Protein AF-0000000087425316 (afdb_homodimer)

InterPro domains:
  IPR000835 MarR-type HTH domain [PF12802] (62-104)
  IPR000835 MarR-type HTH domain [PR00598] (64-80)
  IPR000835 MarR-type HTH domain [PR00598] (81-96)
  IPR000835 MarR-type HTH domain [PR00598] (100-116)
  IPR000835 MarR-type HTH domain [PR00598] (130-150)
  IPR000835 MarR-type HTH domain [PS50995] (17-152)
  IPR000835 MarR-type HTH domain [SM00347] (41-140)
  IPR036388 Winged helix-like DNA-binding domain superfamily [G3DSA:1.10.10.10] (4-155)
  IPR036390 Winged helix DNA-binding domain superfamily [SSF46785] (19-154)
  IPR039422 Transcription regulators MarR/SlyA-like [PTHR33164] (23-150)

Foldseek 3Di:
DPPDCPPVNVVVVVVLVVDPVSVVVVVVVVVVVVLLVVLCVVPVDNLDDPVLVLQVVVADALFDFLVVSCVVVVHDSVVSVVSLVSCVVVQQWDWDADPVDRVTIGIHGGPVNVVSVVVSVVVVVVVVVVVCVVPNVVVVVVVVVVVVVVVCVVVVD/DPPDPVVVVVVVVVVLVVDPVSVVVVVVVVLVVVLLVVLCVVPVDNLDDPVLVLQVVVADALFDFLVSSCVVVVHDSVVSVVSLVSCVVVQQWDWDADPVDRVTIGIHGGPVNVVSVVVSVVVVVVVVVVVCVVPNVVVVVVVVVVVVVVVCVVVVD

Solvent-accessible surface area (backbone atoms only — not comparable to full-atom values): 16991 Å² total; per-residue (Å²): 130,83,78,58,83,48,74,61,54,55,51,50,52,53,53,39,68,70,28,58,67,52,36,42,45,50,30,36,51,53,49,50,56,51,48,53,51,49,49,22,69,73,69,69,52,74,80,77,39,61,49,50,58,70,48,52,86,67,50,43,94,86,32,34,38,64,62,57,53,10,60,71,46,46,50,52,56,66,59,42,46,52,48,48,51,52,35,36,75,73,41,32,32,42,79,39,75,26,89,90,38,82,89,41,51,21,37,24,68,24,75,61,20,47,51,47,52,52,52,50,50,53,53,50,52,55,51,47,51,56,48,26,71,71,70,32,59,67,54,48,50,52,27,39,53,48,38,49,49,51,41,32,53,74,72,69,97,130,82,85,56,74,61,60,60,49,50,53,49,51,53,52,40,68,72,28,59,67,51,36,42,46,51,30,36,51,53,49,52,55,50,48,53,51,51,49,22,67,74,69,70,53,74,79,76,38,60,50,50,57,71,48,52,85,68,50,43,94,87,32,32,36,63,64,56,53,10,60,72,45,46,51,52,56,65,59,43,45,52,48,49,51,52,36,36,74,72,41,32,32,41,79,39,75,26,88,91,38,82,86,41,52,21,38,25,67,26,75,60,19,48,51,49,51,52,52,48,49,52,52,50,52,56,51,48,52,55,48,26,71,72,70,33,60,67,54,50,50,51,27,39,52,47,37,52,49,50,40,30,54,74,73,69,96

Sequence (314 aa):
MSEQPRDSDKAFEERKRRSFFQVLFKAARLINEMALERVREATGDERIRPAHTSLFPHIDAEGKRLTQLADKLGVTKQAVQQLVDDLEQMGFVERVPDPSDGRAKLIRWSSSGRAGLDAGLGLLMEFERELAEEIGEGELRTAHEVLLRVVDWVEGEMSEQPRDSDKAFEERKRRSFFQVLFKAARLINEMALERVREATGDERIRPAHTSLFPHIDAEGKRLTQLADKLGVTKQAVQQLVDDLEQMGFVERVPDPSDGRAKLIRWSSSGRAGLDAGLGLLMEFERELAEEIGEGELRTAHEVLLRVVDWVEGE

pLDDT: mean 91.32, std 10.27, range [29.5, 98.31]

Secondary structure (DSSP, 8-state):
----S-HHHHHHHHHHHH-HHHHHHHHHHHHHHHHHHHHHHHH------HHHHTTGGG--TT-EEHHHHHHHHT--HHHHHHHHHHHHHTTSEEEEEETTEEEEEEEEE-HHHHHHHHHHHHHHHHHHHHHHHHH-HHHHHHHHHHHHHHHHHHHT-/----HHHHHHHHHHHHHH-HHHHHHHHHHHHHHHHHHHHHHHH------HHHHTTGGG--TT-EEHHHHHHHHT--HHHHHHHHHHHHHTTSEEEEEETTEEEEEEEEE-HHHHHHHHHHHHHHHHHHHHHHHHH-HHHHHHHHHHHHHHHHHHHT-

Structure (mmCIF, N/CA/C/O backbone):
data_AF-0000000087425316-model_v1
#
loop_
_entity.id
_entity.type
_entity.pdbx_description
1 polymer 'MarR family transcriptional regulator'
#
loop_
_atom_site.group_PDB
_atom_site.id
_atom_site.type_symbol
_atom_site.label_atom_id
_atom_site.label_alt_id
_atom_site.label_comp_id
_atom_site.label_asym_id
_atom_site.label_entity_id
_atom_site.label_seq_id
_atom_site.pdbx_PDB_ins_code
_atom_site.Cartn_x
_atom_site.Cartn_y
_atom_site.Cartn_z
_atom_site.occupancy
_atom_site.B_iso_or_equiv
_atom_site.auth_seq_id
_atom_site.auth_comp_id
_atom_site.auth_asym_id
_atom_site.auth_atom_id
_atom_site.pdbx_PDB_model_num
ATOM 1 N N . MET A 1 1 ? 30.297 10.156 -16.438 1 31.28 1 MET A N 1
ATOM 2 C CA . MET A 1 1 ? 29.953 8.875 -17.062 1 31.28 1 MET A CA 1
ATOM 3 C C . MET A 1 1 ? 28.625 8.352 -16.516 1 31.28 1 MET A C 1
ATOM 5 O O . MET A 1 1 ? 28.453 8.211 -15.312 1 31.28 1 MET A O 1
ATOM 9 N N . SER A 1 2 ? 27.438 8.555 -17 1 38.09 2 SER A N 1
ATOM 10 C CA . SER A 1 2 ? 26.047 8.211 -16.734 1 38.09 2 SER A CA 1
ATOM 11 C C . SER A 1 2 ? 25.906 6.762 -16.266 1 38.09 2 SER A C 1
ATOM 13 O O . SER A 1 2 ? 26.203 5.836 -17.031 1 38.09 2 SER A O 1
ATOM 15 N N . GLU A 1 3 ? 26.266 6.348 -15.109 1 42.12 3 GLU A N 1
ATOM 16 C CA . GLU A 1 3 ? 26.516 4.961 -14.719 1 42.12 3 GLU A CA 1
ATOM 17 C C . GLU A 1 3 ? 25.375 4.051 -15.164 1 42.12 3 GLU A C 1
ATOM 19 O O . GLU A 1 3 ? 24.203 4.332 -14.898 1 42.12 3 GLU A O 1
ATOM 24 N N . GLN A 1 4 ? 25.391 3.363 -16.297 1 47.34 4 GLN 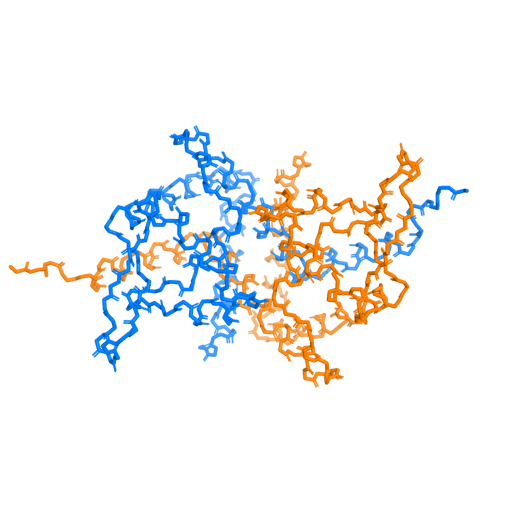A N 1
ATOM 25 C CA . GLN A 1 4 ? 24.656 2.244 -16.875 1 47.34 4 GLN A CA 1
ATOM 26 C C . GLN A 1 4 ? 23.938 1.436 -15.812 1 47.34 4 GLN A C 1
ATOM 28 O O . GLN A 1 4 ? 24.469 1.224 -14.719 1 47.34 4 GLN A O 1
ATOM 33 N N . PRO A 1 5 ? 22.578 1.502 -15.773 1 54.62 5 PRO A N 1
ATOM 34 C CA . PRO A 1 5 ? 22 0.616 -14.766 1 54.62 5 PRO A CA 1
ATOM 35 C C . PRO A 1 5 ? 22.922 -0.542 -14.391 1 54.62 5 PRO A C 1
ATOM 37 O O . PRO A 1 5 ? 23.328 -1.312 -15.266 1 54.62 5 PRO A O 1
ATOM 40 N N . ARG A 1 6 ? 23.875 -0.301 -13.359 1 60.25 6 ARG A N 1
ATOM 41 C CA . ARG A 1 6 ? 24.938 -1.237 -13.016 1 60.25 6 ARG A CA 1
ATOM 42 C C . ARG A 1 6 ? 24.406 -2.658 -12.891 1 60.25 6 ARG A C 1
ATOM 44 O O . ARG A 1 6 ? 23.219 -2.859 -12.609 1 60.25 6 ARG A O 1
ATOM 51 N N . ASP A 1 7 ? 24.891 -3.641 -13.711 1 74.69 7 ASP A N 1
ATOM 52 C CA . ASP A 1 7 ? 24.688 -5.082 -13.594 1 74.69 7 ASP A CA 1
ATOM 53 C C . ASP A 1 7 ? 24.094 -5.438 -12.227 1 74.69 7 ASP A C 1
ATOM 55 O O . ASP A 1 7 ? 23.25 -6.324 -12.125 1 74.69 7 ASP A O 1
ATOM 59 N N . SER A 1 8 ? 24.312 -4.582 -11.32 1 79.06 8 SER A N 1
ATOM 60 C CA . SER A 1 8 ? 23.844 -4.832 -9.961 1 79.06 8 SER A CA 1
ATOM 61 C C . SER A 1 8 ? 22.375 -4.484 -9.805 1 79.06 8 SER A C 1
ATOM 63 O O . SER A 1 8 ? 21.625 -5.195 -9.117 1 79.06 8 SER A O 1
ATOM 65 N N . ASP A 1 9 ? 21.938 -3.42 -10.57 1 81.62 9 ASP A N 1
ATOM 66 C CA . ASP A 1 9 ? 20.531 -3.031 -10.508 1 81.62 9 ASP A CA 1
ATOM 67 C C . ASP A 1 9 ? 19.656 -4.059 -11.211 1 81.62 9 ASP A C 1
ATOM 69 O O . ASP A 1 9 ? 18.562 -4.383 -10.727 1 81.62 9 ASP A O 1
ATOM 73 N N . LYS A 1 10 ? 20.234 -4.551 -12.297 1 86.56 10 LYS A N 1
ATOM 74 C CA . LYS A 1 10 ? 19.484 -5.57 -13.031 1 86.56 10 LYS A CA 1
ATOM 75 C C . LYS A 1 10 ? 19.359 -6.855 -12.219 1 86.56 10 LYS A C 1
ATOM 77 O O . LYS A 1 10 ? 18.312 -7.5 -12.227 1 86.56 10 LYS A O 1
ATOM 82 N N . ALA A 1 11 ? 20.406 -7.27 -11.578 1 90.38 11 ALA A N 1
ATOM 83 C CA . ALA A 1 11 ? 20.391 -8.469 -10.742 1 90.38 11 ALA A CA 1
ATOM 84 C C . ALA A 1 11 ? 19.406 -8.32 -9.594 1 90.38 11 ALA A C 1
ATOM 86 O O . ALA A 1 11 ? 18.703 -9.273 -9.234 1 90.38 11 ALA A O 1
ATOM 87 N N . PHE A 1 12 ? 19.391 -7.16 -9.062 1 90.62 12 PHE A N 1
ATOM 88 C CA . PHE A 1 12 ? 18.469 -6.895 -7.965 1 90.62 12 PHE A CA 1
ATOM 89 C C . PHE A 1 12 ? 17.016 -6.98 -8.438 1 90.62 12 PHE A C 1
ATOM 91 O O . PHE A 1 12 ? 16.188 -7.594 -7.773 1 90.62 12 PHE A O 1
ATOM 98 N N . GLU A 1 13 ? 16.75 -6.422 -9.57 1 91.44 13 GLU A N 1
ATOM 99 C CA . GLU A 1 13 ? 15.398 -6.457 -10.133 1 91.44 13 GLU A CA 1
ATOM 100 C C . GLU A 1 13 ? 14.969 -7.887 -10.461 1 91.44 13 GLU A C 1
ATOM 102 O O . GLU A 1 13 ? 13.805 -8.25 -10.281 1 91.44 13 GLU A O 1
ATOM 107 N N . GLU A 1 14 ? 15.875 -8.625 -10.938 1 93.69 14 GLU A N 1
ATOM 108 C CA . GLU A 1 14 ? 15.586 -10.031 -11.234 1 93.69 14 GLU A CA 1
ATOM 109 C C . GLU A 1 14 ? 15.266 -10.805 -9.953 1 93.69 14 GLU A C 1
ATOM 111 O O . GLU A 1 14 ? 14.367 -11.648 -9.945 1 93.69 14 GLU A O 1
ATOM 116 N N . ARG A 1 15 ? 16 -10.562 -8.898 1 93.69 15 ARG A N 1
ATOM 117 C CA . ARG A 1 15 ? 15.711 -11.195 -7.617 1 93.69 15 ARG A CA 1
ATOM 118 C C . ARG A 1 15 ? 14.328 -10.797 -7.117 1 93.69 15 ARG A C 1
ATOM 120 O O . ARG A 1 15 ? 13.594 -11.625 -6.574 1 93.69 15 ARG A O 1
ATOM 127 N N . LYS A 1 16 ? 14 -9.523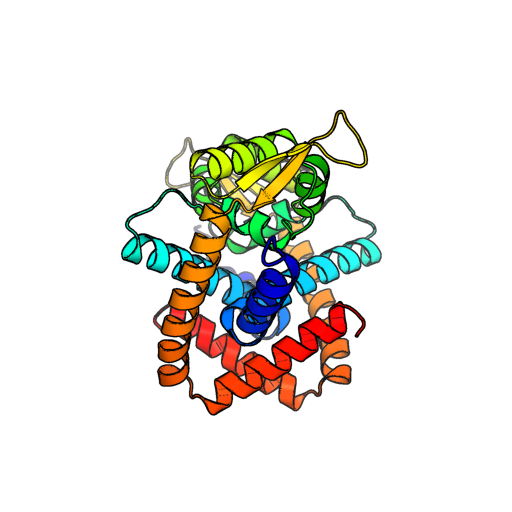 -7.32 1 94.5 16 LYS A N 1
ATOM 128 C CA . LYS A 1 16 ? 12.68 -9.039 -6.922 1 94.5 16 LYS A CA 1
ATOM 129 C C . LYS A 1 16 ? 11.57 -9.789 -7.668 1 94.5 16 LYS A C 1
ATOM 131 O O . LYS A 1 16 ? 10.539 -10.117 -7.086 1 94.5 16 LYS A O 1
ATOM 136 N N . ARG A 1 17 ? 11.812 -10.086 -8.938 1 95.25 17 ARG A N 1
ATOM 137 C CA . ARG A 1 17 ? 10.812 -10.758 -9.766 1 95.25 17 ARG A CA 1
ATOM 138 C C . ARG A 1 17 ? 10.617 -12.203 -9.312 1 95.25 17 ARG A C 1
ATOM 140 O O . ARG A 1 17 ? 9.57 -12.805 -9.562 1 95.25 17 ARG A O 1
ATOM 147 N N . ARG A 1 18 ? 11.617 -12.742 -8.656 1 95.44 18 ARG A N 1
ATOM 148 C CA . ARG A 1 18 ? 11.555 -14.125 -8.203 1 95.44 18 ARG A CA 1
ATOM 149 C C . ARG A 1 18 ? 10.875 -14.227 -6.84 1 95.44 18 ARG A C 1
ATOM 151 O O . ARG A 1 18 ? 10.531 -15.32 -6.391 1 95.44 18 ARG A O 1
ATOM 158 N N . SER A 1 19 ? 10.742 -13.086 -6.172 1 97.12 19 SER A N 1
ATOM 159 C CA . SER A 1 19 ? 10.133 -13.055 -4.844 1 97.12 19 SER A CA 1
ATOM 160 C C . SER A 1 19 ? 8.617 -12.906 -4.938 1 97.12 19 SER A C 1
ATOM 162 O O . SER A 1 19 ? 8.117 -11.906 -5.469 1 97.12 19 SER A O 1
ATOM 164 N N . PHE A 1 20 ? 7.855 -13.898 -4.375 1 97.56 20 PHE A N 1
ATOM 165 C CA . PHE A 1 20 ? 6.398 -13.82 -4.332 1 97.56 20 PHE A CA 1
ATOM 166 C C . PHE A 1 20 ? 5.945 -12.539 -3.652 1 97.56 20 PHE A C 1
ATOM 168 O O . PHE A 1 20 ? 5.043 -11.852 -4.145 1 97.56 20 PHE A O 1
ATOM 175 N N . PHE A 1 21 ? 6.582 -12.133 -2.555 1 97.44 21 PHE A N 1
ATOM 176 C CA . PHE A 1 21 ? 6.18 -10.961 -1.79 1 97.44 21 PHE A CA 1
ATOM 177 C C . PHE A 1 21 ? 6.453 -9.688 -2.574 1 97.44 21 PHE A C 1
ATOM 179 O O . PHE A 1 21 ? 5.637 -8.758 -2.568 1 97.44 21 PHE A O 1
ATOM 186 N N . GLN A 1 22 ? 7.617 -9.617 -3.242 1 96.94 22 GLN A N 1
ATOM 187 C CA . GLN A 1 22 ? 7.93 -8.422 -4.02 1 96.94 22 GLN A CA 1
ATOM 188 C C . GLN A 1 22 ? 6.953 -8.25 -5.176 1 96.94 22 GLN A C 1
ATOM 190 O O . GLN A 1 22 ? 6.523 -7.129 -5.473 1 96.94 22 GLN A O 1
ATOM 195 N N . VAL A 1 23 ? 6.586 -9.344 -5.848 1 97.88 23 VAL A N 1
ATOM 196 C CA . VAL A 1 23 ? 5.637 -9.273 -6.953 1 97.88 23 VAL A CA 1
ATOM 197 C C . VAL A 1 23 ? 4.25 -8.922 -6.418 1 97.88 23 VAL A C 1
ATOM 199 O O . VAL A 1 23 ? 3.51 -8.164 -7.051 1 97.88 23 VAL A O 1
ATOM 202 N N . LEU A 1 24 ? 3.895 -9.461 -5.27 1 98.25 24 LEU A N 1
ATOM 203 C CA . LEU A 1 24 ? 2.648 -9.125 -4.594 1 98.25 24 LEU A CA 1
ATOM 204 C C . LEU A 1 24 ? 2.562 -7.621 -4.332 1 98.25 24 LEU A C 1
ATOM 206 O O . LEU A 1 24 ? 1.555 -6.988 -4.656 1 98.25 24 LEU A O 1
ATOM 210 N N . PHE A 1 25 ? 3.625 -7.012 -3.787 1 97.62 25 PHE A N 1
ATOM 211 C CA . PHE A 1 25 ? 3.666 -5.582 -3.496 1 97.62 25 PHE A CA 1
ATOM 212 C C . PHE A 1 25 ? 3.523 -4.766 -4.773 1 97.62 25 PHE A C 1
ATOM 214 O O . PHE A 1 25 ? 2.764 -3.795 -4.816 1 97.62 25 PHE A O 1
ATOM 221 N N . LYS A 1 26 ? 4.258 -5.176 -5.75 1 97.38 26 LYS 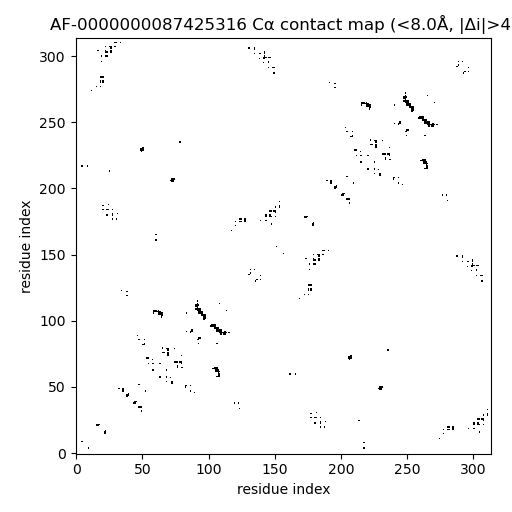A N 1
ATOM 222 C CA . LYS A 1 26 ? 4.227 -4.453 -7.02 1 97.38 26 LYS A CA 1
ATOM 223 C C . LYS A 1 26 ? 2.848 -4.543 -7.668 1 97.38 26 LYS A C 1
ATOM 225 O O . LYS A 1 26 ? 2.314 -3.537 -8.148 1 97.38 26 LYS A O 1
ATOM 230 N N . ALA A 1 27 ? 2.256 -5.727 -7.707 1 98 27 ALA A N 1
ATOM 231 C CA . ALA A 1 27 ? 0.926 -5.91 -8.281 1 98 27 ALA A CA 1
ATOM 232 C C . ALA A 1 27 ? -0.109 -5.059 -7.559 1 98 27 ALA A C 1
ATOM 234 O O . ALA A 1 27 ? -0.908 -4.367 -8.195 1 98 27 ALA A O 1
ATOM 235 N N . ALA A 1 28 ? -0.083 -5.109 -6.238 1 97.44 28 ALA A N 1
ATOM 236 C CA . ALA A 1 28 ? -1.04 -4.344 -5.441 1 97.44 28 ALA A CA 1
ATOM 237 C C . ALA A 1 28 ? -0.908 -2.848 -5.711 1 97.44 28 ALA A C 1
ATOM 239 O O . ALA A 1 28 ? -1.912 -2.145 -5.844 1 97.44 28 ALA A O 1
ATOM 240 N N . ARG A 1 29 ? 0.32 -2.346 -5.781 1 95.81 29 ARG A N 1
ATOM 241 C CA . ARG A 1 29 ? 0.56 -0.933 -6.055 1 95.81 29 ARG A CA 1
ATOM 242 C C . ARG A 1 29 ? 0.027 -0.543 -7.426 1 95.81 29 ARG A C 1
ATOM 244 O O . ARG A 1 29 ? -0.68 0.457 -7.562 1 95.81 29 ARG A O 1
ATOM 251 N N . LEU A 1 30 ? 0.411 -1.316 -8.414 1 95.75 30 LEU A N 1
ATOM 252 C CA . LEU A 1 30 ? 0.029 -1 -9.789 1 95.75 30 LEU A CA 1
ATOM 253 C C . LEU A 1 30 ? -1.484 -1.067 -9.961 1 95.75 30 LEU A C 1
ATOM 255 O O . LEU A 1 30 ? -2.078 -0.212 -10.625 1 95.75 30 LEU A O 1
ATOM 259 N N . ILE A 1 31 ? -2.092 -2.086 -9.391 1 95.94 31 ILE A N 1
ATOM 260 C CA . ILE A 1 31 ? -3.541 -2.223 -9.492 1 95.94 31 ILE A CA 1
ATOM 261 C C . ILE A 1 31 ? -4.219 -1.061 -8.766 1 95.94 31 ILE A C 1
ATOM 263 O O . ILE A 1 31 ? -5.215 -0.518 -9.25 1 95.94 31 ILE A O 1
ATOM 267 N N . ASN A 1 32 ? -3.719 -0.699 -7.57 1 94.75 32 ASN A N 1
ATOM 268 C CA . ASN A 1 32 ? -4.289 0.44 -6.855 1 94.75 32 ASN A CA 1
ATOM 269 C C . ASN A 1 32 ? -4.195 1.72 -7.684 1 94.75 32 ASN A C 1
ATOM 271 O O . ASN A 1 32 ? -5.152 2.494 -7.742 1 94.75 32 ASN A O 1
ATOM 275 N N . GLU A 1 33 ? -3.084 1.984 -8.289 1 92.94 33 GLU A N 1
ATOM 276 C CA . GLU A 1 33 ? -2.902 3.15 -9.148 1 92.94 33 GLU A CA 1
ATOM 277 C C . GLU A 1 33 ? -3.881 3.131 -10.32 1 92.94 33 GLU A C 1
ATOM 279 O O . GLU A 1 33 ? -4.52 4.141 -10.617 1 92.94 33 GLU A O 1
ATOM 284 N N . MET A 1 34 ? -3.99 2.004 -10.922 1 92.06 34 MET A N 1
ATOM 285 C CA . MET A 1 34 ? -4.914 1.849 -12.039 1 92.06 34 MET A CA 1
ATOM 286 C C . MET A 1 34 ? -6.359 2.031 -11.586 1 92.06 34 MET A C 1
ATOM 288 O O . MET A 1 34 ? -7.156 2.66 -12.281 1 92.06 34 MET A O 1
ATOM 292 N N . ALA A 1 35 ? -6.703 1.407 -10.484 1 91.88 35 ALA A N 1
ATOM 293 C CA . ALA A 1 35 ? -8.062 1.493 -9.953 1 91.88 35 ALA A CA 1
ATOM 294 C C . ALA A 1 35 ? -8.445 2.941 -9.656 1 91.88 35 ALA A C 1
ATOM 296 O O . ALA A 1 35 ? -9.555 3.371 -9.977 1 91.88 35 ALA A O 1
ATOM 297 N N . LEU A 1 36 ? -7.602 3.721 -9.055 1 91.5 36 LEU A N 1
ATOM 298 C CA . LEU A 1 36 ? -7.871 5.125 -8.758 1 91.5 36 LEU A CA 1
ATOM 299 C C . LEU A 1 36 ? -8.102 5.918 -10.039 1 91.5 36 LEU A C 1
ATOM 301 O O . LEU A 1 36 ? -9.008 6.754 -10.102 1 91.5 36 LEU A O 1
ATOM 305 N N . GLU A 1 37 ? -7.316 5.633 -11.031 1 91 37 GLU A N 1
ATOM 306 C CA . GLU A 1 37 ? -7.477 6.312 -12.312 1 91 37 GLU A CA 1
ATOM 307 C C . GLU A 1 37 ? -8.828 5.984 -12.938 1 91 37 GLU A C 1
ATOM 309 O O . GLU A 1 37 ? -9.508 6.875 -13.461 1 91 37 GLU A O 1
ATOM 314 N N . ARG A 1 38 ? -9.164 4.781 -12.852 1 88.56 38 ARG A N 1
ATOM 315 C CA . ARG A 1 38 ? -10.422 4.344 -13.445 1 88.56 38 ARG A CA 1
ATOM 316 C C . ARG A 1 38 ? -11.609 4.918 -12.688 1 88.56 38 ARG A C 1
ATOM 318 O O . ARG A 1 38 ? -12.625 5.281 -13.289 1 88.56 38 ARG A O 1
ATOM 325 N N . VAL A 1 39 ? -11.523 4.895 -11.414 1 87.31 39 VAL A N 1
ATOM 326 C CA . VAL A 1 39 ? -12.586 5.477 -10.602 1 87.31 39 VAL A CA 1
ATOM 327 C C . VAL A 1 39 ? -12.727 6.961 -10.922 1 87.31 39 VAL A C 1
ATOM 329 O O . VAL A 1 39 ? -13.836 7.477 -11.055 1 87.31 39 VAL A O 1
ATOM 332 N N . ARG A 1 40 ? -11.617 7.645 -11.023 1 88.06 40 ARG A N 1
ATOM 333 C CA . ARG A 1 40 ? -11.625 9.055 -11.391 1 88.06 40 ARG A CA 1
ATOM 334 C C . ARG A 1 40 ? -12.312 9.273 -12.734 1 88.06 40 ARG A C 1
ATOM 336 O O . ARG A 1 40 ? -13.102 10.203 -12.891 1 88.06 40 ARG A O 1
ATOM 343 N N . GLU A 1 41 ? -11.984 8.453 -13.617 1 89.06 41 GLU A N 1
ATOM 344 C CA . GLU A 1 41 ? -12.57 8.555 -14.953 1 89.06 41 GLU A CA 1
ATOM 345 C C . GLU A 1 41 ? -14.078 8.305 -14.914 1 89.06 41 GLU A C 1
ATOM 347 O O . GLU A 1 41 ? -14.844 8.969 -15.609 1 89.06 41 GLU A O 1
ATOM 352 N N . ALA A 1 42 ? -14.453 7.359 -14.125 1 86.12 42 ALA A N 1
ATOM 353 C CA . ALA A 1 42 ? -15.852 6.957 -14.078 1 86.12 42 ALA A CA 1
ATOM 354 C C . ALA A 1 42 ? -16.688 7.973 -13.305 1 86.12 42 ALA A C 1
ATOM 356 O O . ALA A 1 42 ? -17.875 8.172 -13.609 1 86.12 42 ALA A O 1
ATOM 357 N N . THR A 1 43 ? -16.141 8.633 -12.32 1 83.94 43 THR A N 1
ATOM 358 C CA . THR A 1 43 ? -16.922 9.492 -11.43 1 83.94 43 THR A CA 1
ATOM 359 C C . THR A 1 43 ? -16.672 10.961 -11.734 1 83.94 43 THR A C 1
ATOM 361 O O . THR A 1 43 ? -17.469 11.828 -11.359 1 83.94 43 THR A O 1
ATOM 364 N N . GLY A 1 44 ? -15.602 11.211 -12.367 1 81.19 44 GLY A N 1
ATOM 365 C CA . GLY A 1 44 ? -15.195 12.586 -12.594 1 81.19 44 GLY A CA 1
ATOM 366 C C . GLY A 1 44 ? -14.594 13.242 -11.359 1 81.19 44 GLY A C 1
ATOM 367 O O . GLY A 1 44 ? -14.273 14.43 -11.375 1 81.19 44 GLY A O 1
ATOM 368 N N . ASP A 1 45 ? -14.461 12.508 -10.25 1 77.69 45 ASP A N 1
ATOM 369 C CA . ASP A 1 45 ? -13.914 13.016 -8.992 1 77.69 45 ASP A CA 1
ATOM 370 C C . ASP A 1 45 ? -12.43 12.656 -8.859 1 77.69 45 ASP A C 1
ATOM 372 O O . ASP A 1 45 ? -12.078 11.484 -8.781 1 77.69 45 ASP A O 1
ATOM 376 N N . GLU A 1 46 ? -11.602 13.758 -8.828 1 80.56 46 GLU A N 1
ATOM 377 C CA . GLU A 1 46 ? -10.156 13.578 -8.828 1 80.56 46 GLU A CA 1
ATOM 378 C C . GLU A 1 46 ? -9.562 13.891 -7.457 1 80.56 46 GLU A C 1
ATOM 380 O O . GLU A 1 46 ? -8.344 13.898 -7.289 1 80.56 46 GLU A O 1
ATOM 385 N N . ARG A 1 47 ? -10.484 13.93 -6.582 1 87.25 47 ARG A N 1
ATOM 386 C CA . ARG A 1 47 ? -9.992 14.5 -5.332 1 87.25 47 ARG A CA 1
ATOM 387 C C . ARG A 1 47 ? -9.328 13.438 -4.469 1 87.25 47 ARG A C 1
ATOM 389 O O . ARG A 1 47 ? -8.5 13.758 -3.613 1 87.25 47 ARG A O 1
ATOM 396 N N . ILE A 1 48 ? -9.688 12.164 -4.746 1 90.44 48 ILE A N 1
ATOM 397 C CA . ILE A 1 48 ? -9.109 11.102 -3.924 1 90.44 48 ILE A CA 1
ATOM 398 C C . ILE A 1 48 ? -7.695 10.797 -4.398 1 90.44 48 ILE A C 1
ATOM 400 O O . ILE A 1 48 ? -7.473 10.547 -5.586 1 90.44 48 ILE A O 1
ATOM 404 N N . ARG A 1 49 ? -6.742 10.844 -3.52 1 90.62 49 ARG A N 1
ATOM 405 C CA . ARG A 1 49 ? -5.336 10.562 -3.789 1 90.62 49 ARG A CA 1
ATOM 406 C C . ARG A 1 49 ? -4.91 9.25 -3.145 1 90.62 49 ARG A C 1
ATOM 408 O O . ARG A 1 49 ? -5.594 8.734 -2.256 1 90.62 49 ARG A O 1
ATOM 415 N N . PRO A 1 50 ? -3.717 8.742 -3.59 1 91.38 50 PRO A N 1
ATOM 416 C CA . PRO A 1 50 ? -3.225 7.492 -3.016 1 91.38 50 PRO A CA 1
ATOM 417 C C . PRO A 1 50 ? -3.07 7.555 -1.498 1 91.38 50 PRO A C 1
ATOM 419 O O . PRO A 1 50 ? -3.395 6.594 -0.799 1 91.38 50 PRO A O 1
ATOM 422 N N . ALA A 1 51 ? -2.67 8.664 -1.011 1 92.56 51 ALA A N 1
ATOM 423 C CA . ALA A 1 51 ? -2.494 8.82 0.431 1 92.56 51 ALA A CA 1
ATOM 424 C C . ALA A 1 51 ? -3.818 8.641 1.168 1 92.56 51 ALA A C 1
ATOM 426 O O . ALA A 1 51 ? -3.85 8.117 2.283 1 92.56 51 ALA A O 1
ATOM 427 N N . HIS A 1 52 ? -4.906 9.047 0.55 1 94.31 52 HIS A N 1
ATOM 428 C CA . HIS A 1 52 ? -6.219 8.875 1.163 1 94.31 52 HIS A CA 1
ATOM 429 C C . HIS A 1 52 ? -6.582 7.398 1.276 1 94.31 52 HIS A C 1
ATOM 431 O O . HIS A 1 52 ? -7.066 6.953 2.32 1 94.31 52 HIS A O 1
ATOM 437 N N . THR A 1 53 ? -6.285 6.688 0.222 1 92.69 53 THR A N 1
ATOM 438 C CA . THR A 1 53 ? -6.68 5.285 0.17 1 92.69 53 THR A CA 1
ATOM 439 C C . THR A 1 53 ? -5.902 4.469 1.197 1 92.69 53 THR A C 1
ATOM 441 O O . THR A 1 53 ? -6.363 3.41 1.633 1 92.69 53 THR A O 1
ATOM 444 N N . SER A 1 54 ? -4.742 4.895 1.574 1 93.88 54 SER A N 1
ATOM 445 C CA . SER A 1 54 ? -3.953 4.199 2.588 1 93.88 54 SER A CA 1
ATOM 446 C C . SER A 1 54 ? -4.68 4.172 3.928 1 93.88 54 SER A C 1
ATOM 448 O O . SER A 1 54 ? -4.398 3.318 4.773 1 93.88 54 SER A O 1
ATOM 450 N N . LEU A 1 55 ? -5.652 5.027 4.172 1 95 55 LEU A N 1
ATOM 451 C CA . LEU A 1 55 ? -6.391 5.121 5.426 1 95 55 LEU A CA 1
ATOM 452 C C . LEU A 1 55 ? -7.566 4.148 5.441 1 95 55 LEU A C 1
ATOM 454 O O . LEU A 1 55 ? -8.031 3.746 6.508 1 95 55 LEU A O 1
ATOM 458 N N . PHE A 1 56 ? -8.016 3.775 4.27 1 94.62 56 PHE A N 1
ATOM 459 C CA . PHE A 1 56 ? -9.305 3.107 4.113 1 94.62 56 PHE A CA 1
ATOM 460 C C . PHE A 1 56 ? -9.336 1.802 4.898 1 94.62 56 PHE A C 1
ATOM 462 O O . PHE A 1 56 ? -10.281 1.542 5.645 1 94.62 56 PHE A O 1
ATOM 469 N N . PRO A 1 57 ? -8.266 1.06 4.836 1 94.44 57 PRO A N 1
ATOM 470 C CA . PRO A 1 57 ? -8.344 -0.235 5.516 1 94.44 57 PRO A CA 1
ATOM 471 C C . PRO A 1 57 ? -8.344 -0.103 7.035 1 94.44 57 PRO A C 1
ATOM 473 O O . PRO A 1 57 ? -8.625 -1.072 7.742 1 94.44 57 PRO A O 1
ATOM 476 N N . HIS A 1 58 ? -8.039 1.069 7.543 1 95.25 58 HIS A N 1
ATOM 477 C CA . HIS A 1 58 ? -7.848 1.217 8.977 1 95.25 58 HIS A CA 1
ATOM 478 C C . HIS A 1 58 ? -9.055 1.885 9.633 1 95.25 58 HIS A C 1
ATOM 480 O O . HIS A 1 58 ? -9.109 2.02 10.859 1 95.25 58 HIS A O 1
ATOM 486 N N . ILE A 1 59 ? -9.945 2.301 8.805 1 95 59 ILE A N 1
ATOM 487 C CA . ILE A 1 59 ? -11.195 2.854 9.32 1 95 59 ILE A CA 1
ATOM 488 C C . ILE A 1 59 ? -12.266 1.762 9.367 1 95 59 ILE A C 1
ATOM 490 O O . ILE A 1 59 ? -12.742 1.305 8.328 1 95 59 ILE A O 1
ATOM 494 N N . ASP A 1 60 ? -12.57 1.313 10.547 1 89.25 60 ASP A N 1
ATOM 495 C CA . ASP A 1 60 ? -13.562 0.246 10.672 1 89.25 60 ASP A CA 1
ATOM 496 C C . ASP A 1 60 ? -14.922 0.802 11.094 1 89.25 60 ASP A C 1
ATOM 498 O O . ASP A 1 60 ? -15.117 2.018 11.109 1 89.25 60 ASP A O 1
ATOM 502 N N . ALA A 1 61 ? -15.867 -0.133 11.32 1 86.88 61 ALA A N 1
ATOM 503 C CA . ALA A 1 61 ? -17.25 0.254 11.602 1 86.88 61 ALA A CA 1
ATOM 504 C C . ALA A 1 61 ? -17.344 1.024 12.922 1 86.88 61 ALA A C 1
ATOM 506 O O . ALA A 1 61 ? -18.188 1.905 13.07 1 86.88 61 ALA A O 1
ATOM 507 N N . GLU A 1 62 ? -16.469 0.735 13.852 1 88.69 62 GLU A N 1
ATOM 508 C CA . GLU A 1 62 ? -16.5 1.372 15.164 1 88.69 62 GLU A CA 1
ATOM 509 C C . GLU A 1 62 ? -15.812 2.732 15.141 1 88.69 62 GLU A C 1
ATOM 511 O O . GLU A 1 62 ? -15.984 3.543 16.047 1 88.69 62 GLU A O 1
ATOM 516 N N . GLY A 1 63 ? -15.086 2.994 14.07 1 93.56 63 GLY A N 1
ATOM 517 C CA . GLY A 1 63 ? -14.312 4.219 13.992 1 93.56 63 GLY A CA 1
ATOM 518 C C . GLY A 1 63 ? -12.938 4.094 14.625 1 93.56 63 GLY A C 1
ATOM 519 O O . GLY A 1 63 ? -12.664 3.133 15.344 1 93.56 63 GLY A O 1
ATOM 520 N N . LYS A 1 64 ? -12.07 5.008 14.297 1 96.56 64 LYS A N 1
ATOM 521 C CA . LYS A 1 64 ? -10.711 5.051 14.828 1 96.56 64 LYS A CA 1
ATOM 522 C C . LYS A 1 64 ? -10.32 6.469 15.219 1 96.56 64 LYS A C 1
ATOM 524 O O . LYS A 1 64 ? -10.711 7.434 14.555 1 96.56 64 LYS A O 1
ATOM 529 N N . ARG A 1 65 ? -9.609 6.512 16.25 1 96.62 65 ARG A N 1
ATOM 530 C CA . ARG A 1 65 ? -9.055 7.812 16.625 1 96.62 65 ARG A CA 1
ATOM 531 C C . ARG A 1 65 ? -7.977 8.25 15.641 1 96.62 65 ARG A C 1
ATOM 533 O O . ARG A 1 65 ? -7.312 7.418 15.023 1 96.62 65 ARG A O 1
ATOM 540 N N . LEU A 1 66 ? -7.863 9.594 15.625 1 96.44 66 LEU A N 1
ATOM 541 C CA . LEU A 1 66 ? -6.844 10.164 14.742 1 96.44 66 LEU A CA 1
ATOM 542 C C . LEU A 1 66 ? -5.465 9.617 15.086 1 96.44 66 LEU A C 1
ATOM 544 O O . LEU A 1 66 ? -4.684 9.289 14.195 1 96.44 66 LEU A O 1
ATOM 548 N N . THR A 1 67 ? -5.215 9.438 16.312 1 95.12 67 THR A N 1
ATOM 549 C CA . THR A 1 67 ? -3.91 8.977 16.781 1 95.12 67 THR A CA 1
ATOM 550 C C . THR A 1 67 ? -3.67 7.527 16.375 1 95.12 67 THR A C 1
ATOM 552 O O . THR A 1 67 ? -2.547 7.152 16.031 1 95.12 67 THR A O 1
ATOM 555 N N . GLN A 1 68 ? -4.656 6.738 16.375 1 95.94 68 GLN A N 1
ATOM 556 C CA . GLN A 1 68 ? -4.551 5.344 15.953 1 95.94 68 GLN A CA 1
ATOM 557 C C . GLN A 1 68 ? -4.266 5.238 14.461 1 95.94 68 GLN A C 1
ATOM 559 O O . GLN A 1 68 ? -3.484 4.391 14.031 1 95.94 68 GLN A O 1
ATOM 564 N N . LEU A 1 69 ? -4.926 6.062 13.703 1 96.5 69 LEU A N 1
ATOM 565 C CA . LEU A 1 69 ? -4.688 6.09 12.266 1 96.5 69 LEU A CA 1
ATOM 566 C C . LEU A 1 69 ? -3.254 6.52 11.961 1 96.5 69 LEU A C 1
ATOM 568 O O . LEU A 1 69 ? -2.602 5.941 11.086 1 96.5 69 LEU A O 1
ATOM 572 N N . ALA A 1 70 ? -2.781 7.516 12.68 1 95.31 70 ALA A N 1
ATOM 573 C CA . ALA A 1 70 ? -1.41 7.992 12.516 1 95.31 70 ALA A CA 1
ATOM 574 C C . ALA A 1 70 ? -0.407 6.883 12.812 1 95.31 70 ALA A C 1
ATOM 576 O O . ALA A 1 70 ? 0.566 6.699 12.078 1 95.31 70 ALA A O 1
ATOM 577 N N . ASP A 1 71 ? -0.676 6.121 13.883 1 93.75 71 ASP A N 1
ATOM 578 C CA . ASP A 1 71 ? 0.182 5.008 14.281 1 93.75 71 ASP A CA 1
ATOM 579 C C . ASP A 1 71 ? 0.212 3.928 13.203 1 93.75 71 ASP A C 1
ATOM 581 O O . ASP A 1 71 ? 1.279 3.414 12.859 1 93.75 71 ASP A O 1
ATOM 585 N N . LYS A 1 72 ? -0.916 3.621 12.648 1 93.06 72 LYS A N 1
ATOM 586 C CA . LYS A 1 72 ? -1.014 2.584 11.625 1 93.06 72 LYS A CA 1
ATOM 587 C C . LYS A 1 72 ? -0.246 2.982 10.367 1 93.06 72 LYS A C 1
ATOM 589 O O . LYS A 1 72 ? 0.385 2.139 9.727 1 93.06 72 LYS A O 1
ATOM 594 N N . LEU A 1 73 ? -0.261 4.242 9.969 1 92.62 73 LEU A N 1
ATOM 595 C CA . LEU A 1 73 ? 0.38 4.719 8.742 1 92.62 73 LEU A CA 1
ATOM 596 C C . LEU A 1 73 ? 1.849 5.043 8.992 1 92.62 73 LEU A C 1
ATOM 598 O O . LEU A 1 73 ? 2.627 5.18 8.047 1 92.62 73 LEU A O 1
ATOM 602 N N . GLY A 1 74 ? 2.156 5.227 10.266 1 90.56 74 GLY A N 1
ATOM 603 C CA . GLY A 1 74 ? 3.514 5.625 10.594 1 90.56 74 GLY A CA 1
ATOM 604 C C . GLY A 1 74 ? 3.822 7.062 10.211 1 90.56 74 GLY A C 1
ATOM 605 O O . GLY A 1 74 ? 4.906 7.355 9.703 1 90.56 74 GLY A O 1
ATOM 606 N N . VAL A 1 75 ? 2.863 7.957 10.344 1 91.5 75 VAL A N 1
ATOM 607 C CA . VAL A 1 75 ? 3.037 9.375 10.039 1 91.5 75 VAL A CA 1
ATOM 608 C C . VAL A 1 75 ? 2.631 10.211 11.25 1 91.5 75 VAL A C 1
ATOM 610 O O . VAL A 1 75 ? 2.133 9.68 12.242 1 91.5 75 VAL A O 1
ATOM 613 N N . THR A 1 76 ? 2.906 11.516 11.188 1 91.19 76 THR A N 1
ATOM 614 C CA . THR A 1 76 ? 2.555 12.422 12.273 1 91.19 76 THR A CA 1
ATOM 615 C C . THR A 1 76 ? 1.042 12.609 12.359 1 91.19 76 THR A C 1
ATOM 617 O O . THR A 1 76 ? 0.333 12.398 11.367 1 91.19 76 THR A O 1
ATOM 620 N N . LYS A 1 77 ? 0.58 12.953 13.516 1 93.38 77 LYS A N 1
ATOM 621 C CA . LYS A 1 77 ? -0.831 13.273 13.711 1 93.38 77 LYS A CA 1
ATOM 622 C C . LYS A 1 77 ? -1.28 14.383 12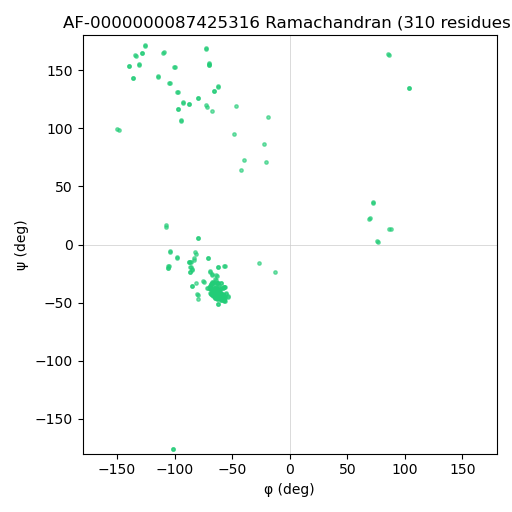.766 1 93.38 77 LYS A C 1
ATOM 624 O O . LYS A 1 77 ? -2.396 14.336 12.242 1 93.38 77 LYS A O 1
ATOM 629 N N . GLN A 1 78 ? -0.43 15.266 12.547 1 93.06 78 GLN A N 1
ATOM 630 C CA . GLN A 1 78 ? -0.752 16.391 11.672 1 93.06 78 GLN A CA 1
ATOM 631 C C . GLN A 1 78 ? -0.98 15.914 10.234 1 93.06 78 GLN A C 1
ATOM 633 O O . GLN A 1 78 ? -1.895 16.391 9.555 1 93.06 78 GLN A O 1
ATOM 638 N N . ALA A 1 79 ? -0.119 15.055 9.797 1 91.94 79 ALA A N 1
ATOM 639 C CA . ALA A 1 79 ? -0.245 14.539 8.438 1 91.94 79 ALA A CA 1
ATOM 640 C C . ALA A 1 79 ? -1.556 13.781 8.258 1 91.94 79 ALA A C 1
ATOM 642 O O . ALA A 1 79 ? -2.252 13.961 7.258 1 91.94 79 ALA A O 1
ATOM 643 N N . VAL A 1 80 ? -1.887 12.945 9.219 1 94.44 80 VAL A N 1
ATOM 644 C CA . VAL A 1 80 ? -3.127 12.18 9.133 1 94.44 80 VAL A CA 1
ATOM 645 C C . VAL A 1 80 ? -4.324 13.125 9.234 1 94.44 80 VAL A C 1
ATOM 647 O O . VAL A 1 80 ? -5.352 12.914 8.586 1 94.44 80 VAL A O 1
ATOM 650 N N . GLN A 1 81 ? -4.199 14.094 10.07 1 96.5 81 GLN A N 1
ATOM 651 C CA . GLN A 1 81 ? -5.266 15.078 10.211 1 96.5 81 GLN A CA 1
ATOM 652 C C . GLN A 1 81 ? -5.629 15.688 8.859 1 96.5 81 GLN A C 1
ATOM 654 O O . GLN A 1 81 ? -6.809 15.852 8.539 1 96.5 81 GLN A O 1
ATOM 659 N N . GLN A 1 82 ? -4.641 16.016 8.133 1 95.12 82 GLN A N 1
ATOM 660 C CA . GLN A 1 82 ? -4.867 16.609 6.82 1 95.12 82 GLN A CA 1
ATOM 661 C C . GLN A 1 82 ? -5.613 15.648 5.898 1 95.12 82 GLN A C 1
ATOM 663 O O . GLN A 1 82 ? -6.52 16.062 5.168 1 95.12 82 GLN A O 1
ATOM 668 N N . LEU A 1 83 ? -5.215 14.43 5.891 1 95.19 83 LEU A N 1
ATOM 669 C CA . LEU A 1 83 ? -5.879 13.422 5.074 1 95.19 83 LEU A CA 1
ATOM 670 C C . LEU A 1 83 ? -7.332 13.242 5.5 1 95.19 83 LEU A C 1
ATOM 672 O O . LEU A 1 83 ? -8.227 13.156 4.652 1 95.19 83 LEU A O 1
ATOM 676 N N . VAL A 1 84 ? -7.531 13.219 6.805 1 97.44 84 VAL A N 1
ATOM 677 C CA . VAL A 1 84 ? -8.875 13.055 7.34 1 97.44 84 VAL A CA 1
ATOM 678 C C . VAL A 1 84 ? -9.719 14.281 7.008 1 97.44 84 VAL A C 1
ATOM 680 O O . VAL A 1 84 ? -10.891 14.156 6.629 1 97.44 84 VAL A O 1
ATOM 683 N N . ASP A 1 85 ? -9.117 15.453 7.152 1 97.62 85 ASP A N 1
ATOM 684 C CA . ASP A 1 85 ? -9.82 16.688 6.789 1 97.62 85 ASP A CA 1
ATOM 685 C C . ASP A 1 85 ? -10.281 16.641 5.332 1 97.62 85 ASP A C 1
ATOM 687 O O . ASP A 1 85 ? -11.414 17 5.023 1 97.62 85 ASP A O 1
ATOM 691 N N . ASP A 1 86 ? -9.391 16.219 4.422 1 96.25 86 ASP A N 1
ATOM 692 C CA . ASP A 1 86 ? -9.734 16.078 3.01 1 96.25 86 ASP A CA 1
ATOM 693 C C . ASP A 1 86 ? -10.93 15.148 2.816 1 96.25 86 ASP A C 1
ATOM 695 O O . ASP A 1 86 ? -11.891 15.5 2.129 1 96.25 86 ASP A O 1
ATOM 699 N N . LEU A 1 87 ? -10.867 14 3.451 1 96.44 87 LEU A N 1
ATOM 700 C CA . LEU A 1 87 ? -11.898 12.977 3.297 1 96.44 87 LEU A CA 1
ATOM 701 C C . LEU A 1 87 ? -13.227 13.445 3.881 1 96.44 87 LEU A C 1
ATOM 703 O O . LEU A 1 87 ? -14.289 13.109 3.359 1 96.44 87 LEU A O 1
ATOM 707 N N . GLU A 1 88 ? -13.141 14.172 4.984 1 97.5 88 GLU A N 1
ATOM 708 C CA . GLU A 1 88 ? -14.344 14.727 5.59 1 97.5 88 GLU A CA 1
ATOM 709 C C . GLU A 1 88 ? -14.984 15.773 4.68 1 97.5 88 GLU A C 1
ATOM 711 O O . GLU A 1 88 ? -16.203 15.773 4.496 1 97.5 88 GLU A O 1
ATOM 716 N N . GLN A 1 89 ? -14.164 16.594 4.113 1 96.5 89 GLN A N 1
ATOM 717 C CA . GLN A 1 89 ? -14.641 17.625 3.184 1 96.5 89 GLN A CA 1
ATOM 718 C C . GLN A 1 89 ? -15.289 16.984 1.957 1 96.5 89 GLN A C 1
ATOM 720 O O . GLN A 1 89 ? -16.266 17.516 1.426 1 96.5 89 GLN A O 1
ATOM 725 N N . MET A 1 90 ? -14.805 15.828 1.525 1 94 90 MET A N 1
ATOM 726 C CA . MET A 1 90 ? -15.336 15.117 0.368 1 94 90 MET A CA 1
ATOM 727 C C . MET A 1 90 ? -16.562 14.305 0.748 1 94 90 MET A C 1
ATOM 729 O O . MET A 1 90 ? -17.203 13.703 -0.115 1 94 90 MET A O 1
ATOM 733 N N . GLY A 1 91 ? -16.875 14.25 2.066 1 95.5 91 GLY A N 1
ATOM 734 C CA . GLY A 1 91 ? -18.062 13.57 2.545 1 95.5 91 GLY A CA 1
ATOM 735 C C . GLY A 1 91 ? -17.859 12.086 2.783 1 95.5 91 GLY A C 1
ATOM 736 O O . GLY A 1 91 ? -18.828 11.344 2.953 1 95.5 91 GLY A O 1
ATOM 737 N N . PHE A 1 92 ? -16.625 11.602 2.807 1 95.69 92 PHE A N 1
ATOM 738 C CA . PHE A 1 92 ? -16.344 10.172 2.936 1 95.69 92 PHE A CA 1
ATOM 739 C C . PHE A 1 92 ? -16.344 9.75 4.398 1 95.69 92 PHE A C 1
ATOM 741 O O . PHE A 1 92 ? -16.781 8.648 4.73 1 95.69 92 PHE A O 1
ATOM 748 N N . VAL A 1 93 ? -15.852 10.648 5.258 1 97.69 93 VAL A N 1
ATOM 749 C CA . VAL A 1 93 ? -15.773 10.297 6.676 1 97.69 93 VAL A CA 1
ATOM 750 C C . VAL A 1 93 ? -16.438 11.391 7.512 1 97.69 93 VAL A C 1
ATOM 752 O O . VAL A 1 93 ? -16.719 12.477 7.012 1 97.69 93 VAL A O 1
ATOM 755 N N . GLU A 1 94 ? -16.703 11.062 8.742 1 97.88 94 GLU A N 1
ATOM 756 C CA . GLU A 1 94 ? -17.219 11.992 9.75 1 97.88 94 GLU A CA 1
ATOM 757 C C . GLU A 1 94 ? -16.562 11.758 11.102 1 97.88 94 GLU A C 1
ATOM 759 O O . GLU A 1 94 ? -16.047 10.672 11.375 1 97.88 94 GLU A O 1
ATOM 764 N N . ARG A 1 95 ? -16.562 12.867 11.844 1 97.19 95 ARG A N 1
ATOM 765 C CA . ARG A 1 95 ? -16.078 12.781 13.219 1 97.19 95 ARG A CA 1
ATOM 766 C C . ARG A 1 95 ? -17.25 12.641 14.195 1 97.19 95 ARG A C 1
ATOM 768 O O . ARG A 1 95 ? -18.25 13.359 14.086 1 97.19 95 ARG A O 1
ATOM 775 N N . VAL A 1 96 ? -17.125 11.688 15.07 1 95.56 96 VAL A N 1
ATOM 776 C CA . VAL A 1 96 ? -18.172 11.469 16.062 1 95.56 96 VAL A CA 1
ATOM 777 C C . VAL A 1 96 ? -17.562 11.367 17.453 1 95.56 96 VAL A C 1
ATOM 779 O O . VAL A 1 96 ? -16.391 11.008 17.594 1 95.56 96 VAL A O 1
ATOM 782 N N . PRO A 1 97 ? -18.297 11.656 18.453 1 94.5 97 PRO A N 1
ATOM 783 C CA . PRO A 1 97 ? -17.766 11.508 19.812 1 94.5 97 PRO A CA 1
ATOM 784 C C . PRO A 1 97 ? -17.391 10.07 20.141 1 94.5 97 PRO A C 1
ATOM 786 O O . PRO A 1 97 ? -18.094 9.141 19.75 1 94.5 97 PRO A O 1
ATOM 789 N N . ASP A 1 98 ? -16.266 9.906 20.75 1 91.69 98 ASP A N 1
ATOM 790 C CA . ASP A 1 98 ? -15.891 8.594 21.266 1 91.69 98 ASP A CA 1
ATOM 791 C C . ASP A 1 98 ? -16.719 8.242 22.5 1 91.69 98 ASP A C 1
ATOM 793 O O . ASP A 1 98 ? -16.688 8.953 23.516 1 91.69 98 ASP A O 1
ATOM 797 N N . PRO A 1 99 ? -17.438 7.203 22.438 1 90.06 99 PRO A N 1
ATOM 798 C CA . PRO A 1 99 ? -18.25 6.844 23.594 1 90.06 99 PRO A CA 1
ATOM 799 C C . PRO A 1 99 ? -17.406 6.5 24.828 1 90.06 99 PRO A C 1
ATOM 801 O O . PRO A 1 99 ? -17.891 6.625 25.953 1 90.06 99 PRO A O 1
ATOM 804 N N . SER A 1 100 ? -16.188 6.043 24.609 1 90.31 100 SER A N 1
ATOM 805 C CA . SER A 1 100 ? -15.32 5.613 25.703 1 90.31 100 SER A CA 1
ATOM 806 C C . SER A 1 100 ? -14.523 6.781 26.266 1 90.31 100 SER A C 1
ATOM 808 O O . SER A 1 100 ? -13.883 6.656 27.312 1 90.31 100 SER A O 1
ATOM 810 N N . ASP A 1 101 ? -14.461 7.832 25.594 1 88 101 ASP A N 1
ATOM 811 C CA . ASP A 1 101 ? -13.703 9.023 25.969 1 88 101 ASP A CA 1
ATOM 812 C C . ASP A 1 101 ? -14.367 10.289 25.422 1 88 101 ASP A C 1
ATOM 814 O O . ASP A 1 101 ? -14.188 10.648 24.266 1 88 101 ASP A O 1
ATOM 818 N N . GLY A 1 102 ? -15.078 10.938 26.219 1 82.75 102 GLY A N 1
ATOM 819 C CA . GLY A 1 102 ? -15.891 12.078 25.828 1 82.75 102 GLY A CA 1
ATOM 820 C C . GLY A 1 102 ? -15.086 13.18 25.156 1 82.75 102 GLY A C 1
ATOM 821 O O . GLY A 1 102 ? -15.633 13.977 24.391 1 82.75 102 GLY A O 1
ATOM 822 N N . ARG A 1 103 ? -13.859 13.211 25.297 1 90.56 103 ARG A N 1
ATOM 823 C CA . ARG A 1 103 ? -13.055 14.297 24.734 1 90.56 103 ARG A CA 1
ATOM 824 C C . ARG A 1 103 ? -12.438 13.883 23.406 1 90.56 103 ARG A C 1
ATOM 826 O O . ARG A 1 103 ? -11.969 14.734 22.641 1 90.56 103 ARG A O 1
ATOM 833 N N . ALA A 1 104 ? -12.547 12.656 23.172 1 92.25 104 ALA A N 1
ATOM 834 C CA . ALA A 1 104 ? -11.922 12.164 21.953 1 92.25 104 ALA A CA 1
ATOM 835 C C . ALA A 1 104 ? -12.945 11.984 20.844 1 92.25 104 ALA A C 1
ATOM 837 O O . ALA A 1 104 ? -14.148 11.875 21.109 1 92.25 104 ALA A O 1
ATOM 838 N N . LYS A 1 105 ? -12.5 12.086 19.641 1 96.44 105 LYS A N 1
ATOM 839 C CA . LYS A 1 105 ? -13.344 11.867 18.469 1 96.44 105 LYS A CA 1
ATOM 840 C C . LYS A 1 105 ? -12.898 10.633 17.688 1 96.44 105 LYS A C 1
ATOM 842 O O . LYS A 1 105 ? -11.703 10.32 17.641 1 96.44 105 LYS A O 1
ATOM 847 N N . LEU A 1 106 ? -13.898 10.008 17.188 1 97.12 106 LEU A N 1
ATOM 848 C CA . LEU A 1 106 ? -13.664 8.883 16.297 1 97.12 106 LEU A CA 1
ATOM 849 C C . LEU A 1 106 ? -13.914 9.273 14.844 1 97.12 106 LEU A C 1
ATOM 851 O O . LEU A 1 106 ? -14.859 10.008 14.555 1 97.12 106 LEU A O 1
ATOM 855 N N . ILE A 1 107 ? -13.031 8.789 14.016 1 98.12 107 ILE A N 1
ATOM 856 C CA . ILE A 1 107 ? -13.234 8.922 12.578 1 98.12 107 ILE A CA 1
ATOM 857 C C . ILE A 1 107 ? -13.945 7.68 12.039 1 98.12 107 ILE A C 1
ATOM 859 O O . ILE A 1 107 ? -13.477 6.555 12.234 1 98.12 107 ILE A O 1
ATOM 863 N N . ARG A 1 108 ? -15.062 7.832 11.422 1 96.88 108 ARG A N 1
ATOM 864 C CA . ARG A 1 108 ? -15.789 6.715 10.82 1 96.88 108 ARG A CA 1
ATOM 865 C C . ARG A 1 108 ? -16.266 7.062 9.414 1 96.88 108 ARG A C 1
ATOM 867 O O . ARG A 1 108 ? -16.234 8.227 9.008 1 96.88 108 ARG A O 1
ATOM 874 N N . TRP A 1 109 ? -16.609 6.008 8.688 1 96.06 109 TRP A N 1
ATOM 875 C CA . TRP A 1 109 ? -17.188 6.25 7.375 1 96.06 109 TRP A CA 1
ATOM 876 C C . TRP A 1 109 ? -18.547 6.934 7.508 1 96.06 109 TRP A C 1
ATOM 878 O O . TRP A 1 109 ? -19.375 6.52 8.32 1 96.06 109 TRP A O 1
ATOM 888 N N . SER A 1 110 ? -18.75 7.98 6.742 1 96.44 110 SER A N 1
ATOM 889 C CA . SER A 1 110 ? -20.094 8.539 6.621 1 96.44 110 SER A CA 1
ATOM 890 C C . SER A 1 110 ? -21 7.637 5.781 1 96.44 110 SER A C 1
ATOM 892 O O . SER A 1 110 ? -20.531 6.668 5.184 1 96.44 110 SER A O 1
ATOM 894 N N . SER A 1 111 ? -22.312 7.949 5.828 1 94.75 111 SER A N 1
ATOM 895 C CA . SER A 1 111 ? -23.219 7.219 4.953 1 94.75 111 SER A CA 1
ATOM 896 C C . SER A 1 111 ? -22.828 7.375 3.488 1 94.75 111 SER A C 1
ATOM 898 O O . SER A 1 111 ? -22.859 6.406 2.727 1 94.75 111 SER A O 1
ATOM 900 N N . SER A 1 112 ? -22.484 8.586 3.123 1 94.56 112 SER A N 1
ATOM 901 C CA . SER A 1 112 ? -22.031 8.859 1.764 1 94.56 112 SER A CA 1
ATOM 902 C C . SER A 1 112 ? -20.703 8.164 1.475 1 94.56 112 SER A C 1
ATOM 904 O O . SER A 1 112 ? -20.484 7.664 0.369 1 94.56 112 SER A O 1
ATOM 906 N N . GLY A 1 113 ? -19.812 8.172 2.459 1 94.06 113 GLY A N 1
ATOM 907 C CA . GLY A 1 113 ? -18.547 7.469 2.314 1 94.06 113 GLY A CA 1
ATOM 908 C C . GLY A 1 113 ? -18.719 5.98 2.08 1 94.06 113 GLY A C 1
ATOM 909 O O . GLY A 1 113 ? -18.078 5.41 1.195 1 94.06 113 GLY A O 1
ATOM 910 N N . ARG A 1 114 ? -19.641 5.402 2.801 1 93.5 114 ARG A N 1
ATOM 911 C CA . ARG A 1 114 ? -19.922 3.979 2.652 1 93.5 114 ARG A CA 1
ATOM 912 C C . ARG A 1 114 ? -20.516 3.678 1.282 1 93.5 114 ARG A C 1
ATOM 914 O O . ARG A 1 114 ? -20.141 2.689 0.644 1 93.5 114 ARG A O 1
ATOM 921 N N . ALA A 1 115 ? -21.359 4.508 0.874 1 93.44 115 ALA A N 1
ATOM 922 C CA . ALA A 1 115 ? -21.953 4.359 -0.459 1 93.44 115 ALA A CA 1
ATOM 923 C C . ALA A 1 115 ? -20.875 4.469 -1.538 1 93.44 115 ALA A C 1
ATOM 925 O O . ALA A 1 115 ? -20.891 3.725 -2.521 1 93.44 115 ALA A O 1
ATOM 926 N N . GLY A 1 116 ? -19.984 5.367 -1.358 1 91.56 116 GLY A N 1
ATOM 927 C CA . GLY A 1 116 ? -18.875 5.516 -2.283 1 91.56 116 GLY A CA 1
ATOM 928 C C . GLY A 1 116 ? -17.969 4.301 -2.33 1 91.56 116 GLY A C 1
ATOM 929 O O . GLY A 1 116 ? -17.547 3.875 -3.406 1 91.56 116 GLY A O 1
ATOM 930 N N . LEU A 1 117 ? -17.688 3.762 -1.159 1 92 117 LEU A N 1
ATOM 931 C CA . LEU A 1 117 ? -16.875 2.551 -1.097 1 92 117 LEU A CA 1
ATOM 932 C C . LEU A 1 117 ? -17.562 1.396 -1.815 1 92 117 LEU A C 1
ATOM 934 O O . LEU A 1 117 ? -16.922 0.632 -2.535 1 92 117 LEU A O 1
ATOM 938 N N . ASP A 1 118 ? -18.828 1.333 -1.618 1 93.31 118 ASP A N 1
ATOM 939 C CA . ASP A 1 118 ? -19.594 0.28 -2.268 1 93.31 118 ASP A CA 1
ATOM 940 C C . ASP A 1 118 ? -19.578 0.438 -3.785 1 93.31 118 ASP A C 1
ATOM 942 O O . ASP A 1 118 ? -19.406 -0.541 -4.516 1 93.31 118 ASP A O 1
ATOM 946 N N . ALA A 1 119 ? -19.75 1.641 -4.207 1 92.56 119 ALA A N 1
ATOM 947 C CA . ALA A 1 119 ? -19.703 1.928 -5.641 1 92.56 119 ALA A CA 1
ATOM 948 C C . ALA A 1 119 ? -18.328 1.614 -6.211 1 92.56 119 ALA A C 1
ATOM 950 O O . ALA A 1 119 ? -18.219 1.037 -7.297 1 92.56 119 ALA A O 1
ATOM 951 N N . GLY A 1 120 ? -17.297 1.995 -5.5 1 92.25 120 GLY A N 1
ATOM 952 C CA . GLY A 1 120 ? -15.945 1.69 -5.918 1 92.25 120 GLY A CA 1
ATOM 953 C C . GLY A 1 120 ? -15.68 0.202 -6.035 1 92.25 120 GLY A C 1
ATOM 954 O O . GLY A 1 120 ? -15.047 -0.248 -6.996 1 92.25 120 GLY A O 1
ATOM 955 N N . LEU A 1 121 ? -16.172 -0.565 -5.094 1 93.81 121 LEU A N 1
ATOM 956 C CA . LEU A 1 121 ? -16.031 -2.018 -5.121 1 93.81 121 LEU A CA 1
ATOM 957 C C . LEU A 1 121 ? -16.719 -2.604 -6.355 1 93.81 121 LEU A C 1
ATOM 959 O O . LEU A 1 121 ? -16.188 -3.514 -6.992 1 93.81 121 LEU A O 1
ATOM 963 N N . GLY A 1 122 ? -17.891 -2.062 -6.66 1 94.44 122 GLY A N 1
ATOM 964 C CA . GLY A 1 122 ? -18.562 -2.498 -7.871 1 94.44 122 GLY A CA 1
ATOM 965 C C . GLY A 1 122 ? -17.75 -2.275 -9.125 1 94.44 122 GLY A C 1
ATOM 966 O O . GLY A 1 122 ? -17.656 -3.154 -9.984 1 94.44 122 GLY A O 1
ATOM 967 N N . LEU A 1 123 ? -17.141 -1.12 -9.195 1 92.5 123 LEU A N 1
ATOM 968 C CA . LEU A 1 123 ? -16.297 -0.794 -10.344 1 92.5 123 LEU A CA 1
ATOM 969 C C . LEU A 1 123 ? -15.086 -1.722 -10.406 1 92.5 123 LEU A C 1
ATOM 971 O O . LEU A 1 123 ? -14.719 -2.186 -11.492 1 92.5 123 LEU A O 1
ATOM 975 N N . LEU A 1 124 ? -14.508 -2.014 -9.266 1 93.06 124 LEU A N 1
ATOM 976 C CA . LEU A 1 124 ? -13.359 -2.912 -9.219 1 93.06 124 LEU A CA 1
ATOM 977 C C . LEU A 1 124 ? -13.742 -4.309 -9.703 1 93.06 124 LEU A C 1
ATOM 979 O O . LEU A 1 124 ? -12.969 -4.953 -10.422 1 93.06 124 LEU A O 1
ATOM 983 N N . MET A 1 125 ? -14.852 -4.715 -9.336 1 94 125 MET A N 1
ATOM 984 C CA . MET A 1 125 ? -15.305 -6.047 -9.727 1 94 125 MET A CA 1
ATOM 985 C C . MET A 1 125 ? -15.547 -6.121 -11.227 1 94 125 MET A C 1
ATOM 987 O O . MET A 1 125 ? -15.336 -7.168 -11.844 1 94 125 MET A O 1
ATOM 991 N N . GLU A 1 126 ? -15.953 -5.039 -11.781 1 92.62 126 GLU A N 1
ATOM 992 C CA . GLU A 1 126 ? -16.094 -4.977 -13.234 1 92.62 126 GLU A CA 1
ATOM 993 C C . GLU A 1 126 ? -14.734 -5.09 -13.914 1 92.62 126 GLU A C 1
ATOM 995 O O . GLU A 1 126 ? -14.594 -5.785 -14.922 1 92.62 126 GLU A O 1
ATOM 1000 N N . PHE A 1 127 ? -13.781 -4.43 -13.359 1 91 127 PHE A N 1
ATOM 1001 C CA . PHE A 1 127 ? -12.43 -4.453 -13.922 1 91 127 PHE A CA 1
ATOM 1002 C C . PHE A 1 127 ? -11.805 -5.836 -13.773 1 91 127 PHE A C 1
ATOM 1004 O O . PHE A 1 127 ? -11.008 -6.254 -14.609 1 91 127 PHE A O 1
ATOM 1011 N N . GLU A 1 128 ? -12.141 -6.508 -12.672 1 95.12 128 GLU A N 1
ATOM 1012 C CA . GLU A 1 128 ? -11.664 -7.867 -12.453 1 95.12 128 GLU A CA 1
ATOM 1013 C C . GLU A 1 128 ? -12.125 -8.805 -13.57 1 95.12 128 GLU A C 1
ATOM 1015 O O . GLU A 1 128 ? -11.414 -9.742 -13.93 1 95.12 128 GLU A O 1
ATOM 1020 N N . ARG A 1 129 ? -13.273 -8.531 -14.078 1 95 129 ARG A N 1
ATOM 1021 C CA . ARG A 1 129 ? -13.766 -9.336 -15.195 1 95 129 ARG A CA 1
ATOM 1022 C C . ARG A 1 129 ? -12.883 -9.172 -16.422 1 95 129 ARG A C 1
ATOM 1024 O O . ARG A 1 129 ? -12.609 -10.141 -17.141 1 95 129 ARG A O 1
ATOM 1031 N N . GLU A 1 130 ? -12.438 -7.93 -16.625 1 93.62 130 GLU A N 1
ATOM 1032 C CA . GLU A 1 130 ? -11.5 -7.676 -17.719 1 93.62 130 GLU A CA 1
ATOM 1033 C C . GLU A 1 130 ? -10.195 -8.445 -17.516 1 93.62 130 GLU A C 1
ATOM 1035 O O . GLU A 1 130 ? -9.664 -9.031 -18.453 1 93.62 130 GLU A O 1
ATOM 1040 N N . LEU A 1 131 ? -9.727 -8.422 -16.328 1 94 131 LEU A N 1
ATOM 1041 C CA . LEU A 1 131 ? -8.5 -9.148 -16 1 94 131 LEU A CA 1
ATOM 1042 C C . LEU A 1 131 ? -8.68 -10.648 -16.203 1 94 131 LEU A C 1
ATOM 1044 O O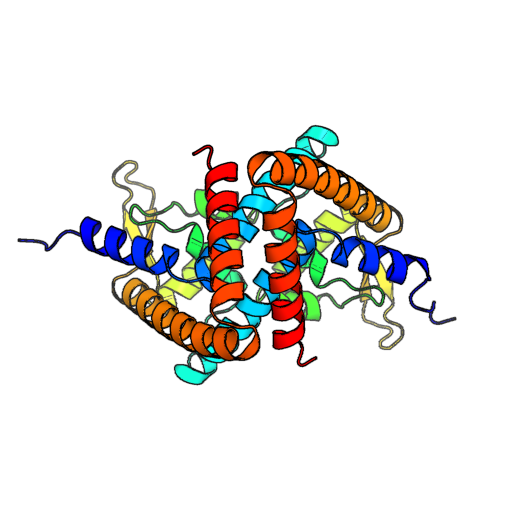 . LEU A 1 131 ? -7.789 -11.328 -16.719 1 94 131 LEU A O 1
ATOM 1048 N N . ALA A 1 132 ? -9.797 -11.156 -15.773 1 95.75 132 ALA A N 1
ATOM 1049 C CA . ALA A 1 132 ? -10.102 -12.578 -15.898 1 95.75 132 ALA A CA 1
ATOM 1050 C C . ALA A 1 132 ? -10.125 -13 -17.375 1 95.75 132 ALA A C 1
ATOM 1052 O O . ALA A 1 132 ? -9.711 -14.109 -17.703 1 95.75 132 ALA A O 1
ATOM 1053 N N . GLU A 1 133 ? -10.609 -12.133 -18.219 1 94.75 133 GLU A N 1
ATOM 1054 C CA . GLU A 1 133 ? -10.625 -12.414 -19.641 1 94.75 133 GLU A CA 1
ATOM 1055 C C . GLU A 1 133 ? -9.211 -12.484 -20.203 1 94.75 133 GLU A C 1
ATOM 1057 O O . GLU A 1 133 ? -8.945 -13.258 -21.141 1 94.75 133 GLU A O 1
ATOM 1062 N N . GLU A 1 134 ? -8.352 -11.695 -19.625 1 92.25 134 GLU A N 1
ATOM 1063 C CA . GLU A 1 134 ? -6.977 -11.609 -20.109 1 92.25 134 GLU A CA 1
ATOM 1064 C C . GLU A 1 134 ? -6.141 -12.781 -19.594 1 92.25 134 GLU A C 1
ATOM 1066 O O . GLU A 1 134 ? -5.371 -13.383 -20.344 1 92.25 134 GLU A O 1
ATOM 1071 N N . ILE A 1 135 ? -6.254 -13.156 -18.406 1 92.5 135 ILE A N 1
ATOM 1072 C CA . ILE A 1 135 ? -5.344 -14.109 -17.781 1 92.5 135 ILE A CA 1
ATOM 1073 C C . ILE A 1 135 ? -6.035 -15.469 -17.641 1 92.5 135 ILE A C 1
ATOM 1075 O O . ILE A 1 135 ? -5.371 -16.5 -17.484 1 92.5 135 ILE A O 1
ATOM 1079 N N . GLY A 1 136 ? -7.32 -15.594 -17.703 1 94.88 136 GLY A N 1
ATOM 1080 C CA . GLY A 1 136 ? -8.109 -16.797 -17.5 1 94.88 136 GLY A CA 1
ATOM 1081 C C . GLY A 1 136 ? -8.797 -16.844 -16.156 1 94.88 136 GLY A C 1
ATOM 1082 O O . GLY A 1 136 ? -8.18 -16.547 -15.125 1 94.88 136 GLY A O 1
ATOM 1083 N N . GLU A 1 137 ? -10.078 -17.219 -16.188 1 95.38 137 GLU A N 1
ATOM 1084 C CA . GLU A 1 137 ? -10.891 -17.25 -14.977 1 95.38 137 GLU A CA 1
ATOM 1085 C C . GLU A 1 137 ? -10.344 -18.266 -13.969 1 95.38 137 GLU A C 1
ATOM 1087 O O . GLU A 1 137 ? -10.328 -18 -12.766 1 95.38 137 GLU A O 1
ATOM 1092 N N . GLY A 1 138 ? -9.906 -19.344 -14.461 1 95.12 138 GLY A N 1
ATOM 1093 C CA . GLY A 1 138 ? -9.391 -20.391 -13.594 1 95.12 138 GLY A CA 1
ATOM 1094 C C . GLY A 1 138 ? -8.109 -19.984 -12.875 1 95.12 138 GLY A C 1
ATOM 1095 O O . GLY A 1 138 ? -7.973 -20.219 -11.672 1 95.12 138 GLY A O 1
ATOM 1096 N N . GLU A 1 139 ? -7.211 -19.391 -13.586 1 94.44 139 GLU A N 1
ATOM 1097 C CA . GLU A 1 139 ? -5.945 -18.953 -13 1 94.44 139 GLU A CA 1
ATOM 1098 C C . GLU A 1 139 ? -6.168 -17.859 -11.961 1 94.44 139 GLU A C 1
ATOM 1100 O O . GLU A 1 139 ? -5.551 -17.875 -10.898 1 94.44 139 GLU A O 1
ATOM 1105 N N . LEU A 1 140 ? -7.043 -16.984 -12.328 1 96.12 140 LEU A N 1
ATOM 1106 C CA . LEU A 1 140 ? -7.328 -15.906 -11.398 1 96.12 140 LEU A CA 1
ATOM 1107 C C . LEU A 1 140 ? -7.977 -16.438 -10.125 1 96.12 140 LEU A C 1
ATOM 1109 O O . LEU A 1 140 ? -7.664 -15.984 -9.023 1 96.12 140 LEU A O 1
ATOM 1113 N N . ARG A 1 141 ? -8.844 -17.391 -10.297 1 96.25 141 ARG A N 1
ATOM 1114 C CA . ARG A 1 141 ? -9.492 -18 -9.141 1 96.25 141 ARG A CA 1
ATOM 1115 C C . ARG A 1 141 ? -8.469 -18.688 -8.234 1 96.25 141 ARG A C 1
ATOM 1117 O O . ARG A 1 141 ? -8.547 -18.578 -7.012 1 96.25 141 ARG A O 1
ATOM 1124 N N . THR A 1 142 ? -7.539 -19.359 -8.789 1 95.12 142 THR A N 1
ATOM 1125 C CA . THR A 1 142 ? -6.496 -20.031 -8.016 1 95.12 142 THR A CA 1
ATOM 1126 C C . THR A 1 142 ? -5.664 -19 -7.242 1 95.12 142 THR A C 1
ATOM 1128 O O . THR A 1 142 ? -5.402 -19.188 -6.051 1 95.12 142 THR A O 1
ATOM 1131 N N . ALA A 1 143 ? -5.273 -17.969 -7.938 1 97.44 143 ALA A N 1
ATOM 1132 C CA . ALA A 1 143 ? -4.504 -16.906 -7.273 1 97.44 143 ALA A CA 1
ATOM 1133 C C . ALA A 1 143 ? -5.305 -16.281 -6.133 1 97.44 143 ALA A C 1
ATOM 1135 O O . ALA A 1 143 ? -4.762 -16.016 -5.062 1 97.44 143 ALA A O 1
ATOM 1136 N N . HIS A 1 144 ? -6.586 -16.047 -6.414 1 98.12 144 HIS A N 1
ATOM 1137 C CA . HIS A 1 144 ? -7.477 -15.5 -5.398 1 98.12 144 HIS A CA 1
ATOM 1138 C C . HIS A 1 144 ? -7.516 -16.391 -4.16 1 98.12 144 HIS A C 1
ATOM 1140 O O . HIS A 1 144 ? -7.387 -15.898 -3.035 1 98.12 144 HIS A O 1
ATOM 1146 N N . GLU A 1 145 ? -7.625 -17.656 -4.34 1 97.25 145 GLU A N 1
ATOM 1147 C CA . GLU A 1 145 ? -7.691 -18.594 -3.232 1 97.25 145 GLU A CA 1
ATOM 1148 C C . GLU A 1 145 ? -6.383 -18.625 -2.443 1 97.25 145 GLU A C 1
ATOM 1150 O O . GLU A 1 145 ? -6.398 -18.672 -1.212 1 97.25 145 GLU A O 1
ATOM 1155 N N . VAL A 1 146 ? -5.293 -18.609 -3.127 1 97.38 146 VAL A N 1
ATOM 1156 C CA . VAL A 1 146 ? -3.996 -18.594 -2.463 1 97.38 146 VAL A CA 1
ATOM 1157 C C . VAL A 1 146 ? -3.859 -17.312 -1.645 1 97.38 146 VAL A C 1
ATOM 1159 O O . VAL A 1 146 ? -3.383 -17.344 -0.507 1 97.38 146 VAL A O 1
ATOM 1162 N N . LEU A 1 147 ? -4.293 -16.141 -2.184 1 98.25 147 LEU A N 1
ATOM 1163 C CA . LEU A 1 147 ? -4.211 -14.867 -1.467 1 98.25 147 LEU A CA 1
ATOM 1164 C C . LEU A 1 147 ? -5.09 -14.891 -0.219 1 98.25 147 LEU A C 1
ATOM 1166 O O . LEU A 1 147 ? -4.719 -14.328 0.815 1 98.25 147 LEU A O 1
ATOM 1170 N N . LEU A 1 148 ? -6.234 -15.547 -0.325 1 97.69 148 LEU A N 1
ATOM 1171 C CA . LEU A 1 148 ? -7.078 -15.703 0.852 1 97.69 148 LEU A CA 1
ATOM 1172 C C . LEU A 1 148 ? -6.359 -16.5 1.938 1 97.69 148 LEU A C 1
ATOM 1174 O O . LEU A 1 148 ? -6.426 -16.141 3.117 1 97.69 148 LEU A O 1
ATOM 1178 N N . ARG A 1 149 ? -5.684 -17.484 1.555 1 96.5 149 ARG A N 1
ATOM 1179 C CA . ARG A 1 149 ? -4.93 -18.281 2.514 1 96.5 149 ARG A CA 1
ATOM 1180 C C . ARG A 1 149 ? -3.777 -17.484 3.113 1 96.5 149 ARG A C 1
ATOM 1182 O O . ARG A 1 149 ? -3.426 -17.672 4.277 1 96.5 149 ARG A O 1
ATOM 1189 N N . VAL A 1 150 ? -3.139 -16.672 2.27 1 96.75 150 VAL A N 1
ATOM 1190 C CA . VAL A 1 150 ? -2.094 -15.781 2.768 1 96.75 150 VAL A CA 1
ATOM 1191 C C . VAL A 1 150 ? -2.66 -14.875 3.855 1 96.75 150 VAL A C 1
ATOM 1193 O O . VAL A 1 150 ? -2.062 -14.727 4.922 1 96.75 150 VAL A O 1
ATOM 1196 N N . VAL A 1 151 ? -3.818 -14.273 3.6 1 96.94 151 VAL A N 1
ATOM 1197 C CA . VAL A 1 151 ? -4.48 -13.398 4.559 1 96.94 151 VAL A CA 1
ATOM 1198 C C . VAL A 1 151 ? -4.777 -14.172 5.844 1 96.94 151 VAL A C 1
ATOM 1200 O O . VAL A 1 151 ? -4.469 -13.695 6.941 1 96.94 151 VAL A O 1
ATOM 1203 N N . ASP A 1 152 ? -5.254 -15.352 5.699 1 94.75 152 ASP A N 1
ATOM 1204 C CA . ASP A 1 152 ? -5.594 -16.188 6.852 1 94.75 152 ASP A CA 1
ATOM 1205 C C . ASP A 1 152 ? -4.34 -16.562 7.641 1 94.75 152 ASP A C 1
ATOM 1207 O O . ASP A 1 152 ? -4.363 -16.594 8.875 1 94.75 152 ASP A O 1
ATOM 1211 N N . TRP A 1 153 ? -3.309 -16.875 6.918 1 92.75 153 TRP A N 1
ATOM 1212 C CA . TRP A 1 153 ? -2.047 -17.266 7.543 1 92.75 153 TRP A CA 1
ATOM 1213 C C . TRP A 1 153 ? -1.49 -16.125 8.391 1 92.75 153 TRP A C 1
ATOM 1215 O O . TRP A 1 153 ? -1.062 -16.344 9.523 1 92.75 153 TRP A O 1
ATOM 1225 N N . VAL A 1 154 ? -1.488 -14.922 7.871 1 93.62 154 VAL A N 1
ATOM 1226 C CA . VAL A 1 154 ? -0.938 -13.773 8.586 1 93.62 154 VAL A CA 1
ATOM 1227 C C . VAL A 1 154 ? -1.82 -13.445 9.789 1 93.62 154 VAL A C 1
ATOM 1229 O O . VAL A 1 154 ? -1.316 -13.109 10.867 1 93.62 154 VAL A O 1
ATOM 1232 N N . GLU A 1 155 ? -3.121 -13.555 9.68 1 92.12 155 GLU A N 1
ATOM 1233 C CA . GLU A 1 155 ? -4.055 -13.219 10.75 1 92.12 155 GLU A CA 1
ATOM 1234 C C . GLU A 1 155 ? -4.141 -14.344 11.781 1 92.12 155 GLU A C 1
ATOM 1236 O O . GLU A 1 155 ? -4.75 -14.18 12.836 1 92.12 155 GLU A O 1
ATOM 1241 N N . GLY A 1 156 ? -3.332 -15.336 11.633 1 85.5 156 GLY A N 1
ATOM 1242 C CA . GLY A 1 156 ? -3.307 -16.453 12.562 1 85.5 156 GLY A CA 1
ATOM 1243 C C . GLY A 1 156 ? -4.551 -17.328 12.484 1 85.5 156 GLY A C 1
ATOM 1244 O O . GLY A 1 156 ? -4.984 -17.891 13.492 1 85.5 156 GLY A O 1
ATOM 1245 N N . GLU A 1 157 ? -5.281 -17.406 11.539 1 72.69 157 GLU A N 1
ATOM 1246 C CA . GLU A 1 157 ? -6.461 -18.25 11.375 1 72.69 157 GLU A CA 1
ATOM 1247 C C . GLU A 1 157 ? -6.137 -19.5 10.562 1 72.69 157 GLU A C 1
ATOM 1249 O O . GLU A 1 157 ? -5.184 -19.5 9.773 1 72.69 157 GLU A O 1
ATOM 1254 N N . MET B 1 1 ? -37.219 0.929 13.594 1 29.5 1 MET B N 1
ATOM 1255 C CA . MET B 1 1 ? -36.344 -0.237 13.75 1 29.5 1 MET B CA 1
ATOM 1256 C C . MET B 1 1 ? -35.031 -0.058 12.977 1 29.5 1 MET B C 1
ATOM 1258 O O . MET B 1 1 ? -35.062 0.139 11.766 1 29.5 1 MET B O 1
ATOM 1262 N N . SER B 1 2 ? -33.906 0.711 13.422 1 36.34 2 SER B N 1
ATOM 1263 C CA . SER B 1 2 ? -32.656 1.13 12.828 1 36.34 2 SER B CA 1
ATOM 1264 C C . SER B 1 2 ? -32 -0.003 12.031 1 36.34 2 SER B C 1
ATOM 1266 O O . SER B 1 2 ? -31.672 -1.046 12.594 1 36.34 2 SER B O 1
ATOM 1268 N N . GLU B 1 3 ? -32.438 -0.536 11.039 1 45.41 3 GLU B N 1
ATOM 1269 C CA . GLU B 1 3 ? -31.938 -1.547 10.117 1 45.41 3 GLU B CA 1
ATOM 1270 C C . GLU B 1 3 ? -30.422 -1.646 10.195 1 45.41 3 GLU B C 1
ATOM 1272 O O . GLU B 1 3 ? -29.703 -0.702 9.836 1 45.41 3 GLU B O 1
ATOM 1277 N N . GLN B 1 4 ? -29.578 -2.172 11.242 1 48.62 4 GLN B N 1
ATOM 1278 C CA . GLN B 1 4 ? -28.406 -2.082 12.094 1 48.62 4 GLN B CA 1
ATOM 1279 C C . GLN B 1 4 ? -27.125 -2.236 11.281 1 48.62 4 GLN B C 1
ATOM 1281 O O . GLN B 1 4 ? -26.984 -3.174 10.5 1 48.62 4 GLN B O 1
ATOM 1286 N N . PRO B 1 5 ? -26.188 -1.161 11.156 1 58.34 5 PRO B N 1
ATOM 1287 C CA . PRO B 1 5 ? -24.859 -0.939 10.578 1 58.34 5 PRO B CA 1
ATOM 1288 C C . PRO B 1 5 ? -24.016 -2.217 10.508 1 58.34 5 PRO B C 1
ATOM 1290 O O . PRO B 1 5 ? -23.188 -2.367 9.609 1 58.34 5 PRO B O 1
ATOM 1293 N N . ARG B 1 6 ? -24.516 -3.246 11.312 1 61.75 6 ARG B N 1
ATOM 1294 C CA . ARG B 1 6 ? -23.734 -4.461 11.477 1 61.75 6 ARG B CA 1
ATOM 1295 C C . ARG B 1 6 ? -23.891 -5.391 10.281 1 61.75 6 ARG B C 1
ATOM 1297 O O . ARG B 1 6 ? -22.906 -5.938 9.781 1 61.75 6 ARG B O 1
ATOM 1304 N N . ASP B 1 7 ? -25.141 -5.598 9.844 1 73.19 7 ASP B N 1
ATOM 1305 C CA . ASP B 1 7 ? -25.375 -6.523 8.742 1 73.19 7 ASP B CA 1
ATOM 1306 C C . ASP B 1 7 ? -24.812 -5.961 7.434 1 73.19 7 ASP B C 1
ATOM 1308 O O . ASP B 1 7 ? -24.25 -6.699 6.621 1 73.19 7 ASP B O 1
ATOM 1312 N N . SER B 1 8 ? -24.938 -4.699 7.262 1 79.5 8 SER B N 1
ATOM 1313 C CA . SER B 1 8 ? -24.438 -4.039 6.062 1 79.5 8 SER B CA 1
ATOM 1314 C C . SER B 1 8 ? -22.922 -4.078 6.004 1 79.5 8 SER B C 1
ATOM 1316 O O . SER B 1 8 ? -22.344 -4.281 4.934 1 79.5 8 SER B O 1
ATOM 1318 N N . ASP B 1 9 ? -22.375 -4.02 7.223 1 81.56 9 ASP B N 1
ATOM 1319 C CA . ASP B 1 9 ? -20.922 -4.086 7.289 1 81.56 9 ASP B CA 1
ATOM 1320 C C . ASP B 1 9 ? -20.422 -5.492 6.953 1 81.56 9 ASP B C 1
ATOM 1322 O O . ASP B 1 9 ? -19.422 -5.645 6.254 1 81.56 9 ASP B O 1
ATOM 1326 N N . LYS B 1 10 ? -21.234 -6.445 7.438 1 86.81 10 LYS B N 1
ATOM 1327 C CA . LYS B 1 10 ? -20.875 -7.832 7.16 1 86.81 10 LYS B CA 1
ATOM 1328 C C . LYS B 1 10 ? -21 -8.148 5.672 1 86.81 10 LYS B C 1
ATOM 1330 O O . LYS B 1 10 ? -20.172 -8.852 5.105 1 86.81 10 LYS B O 1
ATOM 1335 N N . ALA B 1 11 ? -22.062 -7.691 5.047 1 90.5 11 ALA B N 1
ATOM 1336 C CA . ALA B 1 11 ? -22.281 -7.914 3.617 1 90.5 11 ALA B CA 1
ATOM 1337 C C . ALA B 1 11 ? -21.188 -7.254 2.791 1 90.5 11 ALA B C 1
ATOM 1339 O O . ALA B 1 11 ? -20.734 -7.816 1.791 1 90.5 11 ALA B O 1
ATOM 1340 N N . PHE B 1 12 ? -20.812 -6.117 3.24 1 90.75 12 PHE B N 1
ATOM 1341 C CA . PHE B 1 12 ? -19.734 -5.402 2.543 1 90.75 12 PHE B CA 1
ATOM 1342 C C . PHE B 1 12 ? -18.422 -6.16 2.645 1 90.75 12 PHE B C 1
ATOM 1344 O O . PHE B 1 12 ? -17.703 -6.309 1.651 1 90.75 12 PHE B O 1
ATOM 1351 N N . GLU B 1 13 ? -18.141 -6.664 3.805 1 91.38 13 GLU B N 1
ATOM 1352 C CA . GLU B 1 13 ? -16.906 -7.426 4.016 1 91.38 13 GLU B CA 1
ATOM 1353 C C . GLU B 1 13 ? -16.906 -8.711 3.189 1 91.38 13 GLU B C 1
ATOM 1355 O O . GLU B 1 13 ? -15.867 -9.117 2.672 1 91.38 13 GLU B O 1
ATOM 1360 N N . GLU B 1 14 ? -18.016 -9.312 3.111 1 93.69 14 GLU B N 1
ATOM 1361 C CA . GLU B 1 14 ? -18.125 -10.523 2.299 1 93.69 14 GLU B CA 1
ATOM 1362 C C . GLU B 1 14 ? -17.891 -10.219 0.823 1 93.69 14 GLU B C 1
ATOM 1364 O O . GLU B 1 14 ? -17.25 -11.008 0.116 1 93.69 14 GLU B O 1
ATOM 1369 N N . ARG B 1 15 ? -18.438 -9.125 0.334 1 93.69 15 ARG B N 1
ATOM 1370 C CA . ARG B 1 15 ? -18.188 -8.719 -1.045 1 93.69 15 ARG B CA 1
ATOM 1371 C C . ARG B 1 15 ? -16.703 -8.453 -1.275 1 93.69 15 ARG B C 1
ATOM 1373 O O . ARG B 1 15 ? -16.172 -8.805 -2.324 1 93.69 15 ARG B O 1
ATOM 1380 N N . LYS B 1 16 ? -16.094 -7.844 -0.28 1 94.38 16 LYS B N 1
ATOM 1381 C CA . LYS B 1 16 ? -14.656 -7.578 -0.371 1 94.38 16 LYS B CA 1
ATOM 1382 C C . LYS B 1 16 ? -13.867 -8.875 -0.501 1 94.38 16 LYS B C 1
ATOM 1384 O O . LYS B 1 16 ? -12.898 -8.945 -1.26 1 94.38 16 LYS B O 1
ATOM 1389 N N . ARG B 1 17 ? -14.289 -9.906 0.205 1 95.12 17 ARG B N 1
ATOM 1390 C CA . ARG B 1 17 ? -13.594 -11.188 0.19 1 95.12 17 ARG B CA 1
ATOM 1391 C C . ARG B 1 17 ? -13.734 -11.875 -1.164 1 95.12 17 ARG B C 1
ATOM 1393 O O . ARG B 1 17 ? -12.922 -12.727 -1.526 1 95.12 17 ARG B O 1
ATOM 1400 N N . ARG B 1 18 ? -14.766 -11.508 -1.883 1 95.44 18 ARG B N 1
ATOM 1401 C CA . ARG B 1 18 ? -15.016 -12.117 -3.184 1 95.44 18 ARG B CA 1
ATOM 1402 C C . ARG B 1 18 ? -14.242 -11.398 -4.285 1 95.44 18 ARG B C 1
ATOM 1404 O O . ARG B 1 18 ? -14.148 -11.898 -5.41 1 95.44 18 ARG B O 1
ATOM 1411 N N . SER B 1 19 ? -13.742 -10.211 -3.969 1 97.06 19 SER B N 1
ATOM 1412 C CA . SER B 1 19 ? -13.008 -9.414 -4.945 1 97.06 19 SER B CA 1
ATOM 1413 C C . SER B 1 19 ? -11.523 -9.766 -4.945 1 97.06 19 SER B C 1
ATOM 1415 O O . SER B 1 19 ? -10.844 -9.625 -3.922 1 97.06 19 SER B O 1
ATOM 1417 N N . PHE B 1 20 ? -10.992 -10.219 -6.121 1 97.62 20 PHE B N 1
ATOM 1418 C CA . PHE B 1 20 ? -9.57 -10.508 -6.258 1 97.62 20 PHE B CA 1
ATOM 1419 C C . PHE B 1 20 ? -8.734 -9.297 -5.879 1 97.62 20 PHE B C 1
ATOM 1421 O O . PHE B 1 20 ? -7.742 -9.422 -5.156 1 97.62 20 PHE B O 1
ATOM 1428 N N . PHE B 1 21 ? -9.125 -8.102 -6.309 1 97.44 21 PHE B N 1
ATOM 1429 C CA . PHE B 1 21 ? -8.352 -6.891 -6.059 1 97.44 21 PHE B CA 1
ATOM 1430 C C . PHE B 1 21 ? -8.367 -6.531 -4.578 1 97.44 21 PHE B C 1
ATOM 1432 O O . PHE B 1 21 ? -7.344 -6.129 -4.02 1 97.44 21 PHE B O 1
ATOM 1439 N N . GLN B 1 22 ? -9.539 -6.652 -3.926 1 96.94 22 GLN B N 1
ATOM 1440 C CA . GLN B 1 22 ? -9.617 -6.332 -2.504 1 96.94 22 GLN B CA 1
ATOM 1441 C C . GLN B 1 22 ? -8.758 -7.289 -1.68 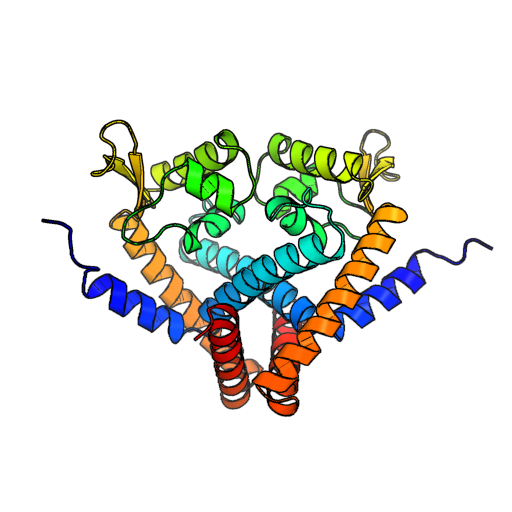1 96.94 22 GLN B C 1
ATOM 1443 O O . GLN B 1 22 ? -8.086 -6.871 -0.733 1 96.94 22 GLN B O 1
ATOM 1448 N N . VAL B 1 23 ? -8.773 -8.578 -2.027 1 97.88 23 VAL B N 1
ATOM 1449 C CA . VAL B 1 23 ? -7.961 -9.562 -1.312 1 97.88 23 VAL B CA 1
ATOM 1450 C C . VAL B 1 23 ? -6.48 -9.312 -1.59 1 97.88 23 VAL B C 1
ATOM 1452 O O . VAL B 1 23 ? -5.645 -9.453 -0.696 1 97.88 23 VAL B O 1
ATOM 1455 N N . LEU B 1 24 ? -6.148 -8.938 -2.811 1 98.31 24 LEU B N 1
ATOM 1456 C CA . LEU B 1 24 ? -4.789 -8.562 -3.18 1 98.31 24 LEU B CA 1
ATOM 1457 C C . LEU B 1 24 ? -4.289 -7.41 -2.312 1 98.31 24 LEU B C 1
ATOM 1459 O O . LEU B 1 24 ? -3.195 -7.484 -1.747 1 98.31 24 LEU B O 1
ATOM 1463 N N . PHE B 1 25 ? -5.09 -6.352 -2.146 1 97.56 25 PHE B N 1
ATOM 1464 C CA . PHE B 1 25 ? -4.727 -5.195 -1.338 1 97.56 25 PHE B CA 1
ATOM 1465 C C . PHE B 1 25 ? -4.52 -5.594 0.118 1 97.56 25 PHE B C 1
ATOM 1467 O O . PHE B 1 25 ? -3.547 -5.18 0.75 1 97.56 25 PHE B O 1
ATOM 1474 N N . LYS B 1 26 ? -5.434 -6.363 0.593 1 97.31 26 LYS B N 1
ATOM 1475 C CA . LYS B 1 26 ? -5.363 -6.793 1.987 1 97.31 26 LYS B CA 1
ATOM 1476 C C . LYS B 1 26 ? -4.137 -7.668 2.23 1 97.31 26 LYS B C 1
ATOM 1478 O O . LYS B 1 26 ? -3.42 -7.484 3.217 1 97.31 26 LYS B O 1
ATOM 1483 N N . ALA B 1 27 ? -3.879 -8.625 1.361 1 97.94 27 ALA B N 1
ATOM 1484 C CA . ALA B 1 27 ? -2.715 -9.5 1.487 1 97.94 27 ALA B CA 1
ATOM 1485 C C . ALA B 1 27 ? -1.421 -8.688 1.472 1 97.94 27 ALA B C 1
ATOM 1487 O O . ALA B 1 27 ? -0.546 -8.891 2.316 1 97.94 27 ALA B O 1
ATOM 1488 N N . ALA B 1 28 ? -1.308 -7.785 0.515 1 97.38 28 ALA B N 1
ATOM 1489 C CA . ALA B 1 28 ? -0.103 -6.969 0.395 1 97.38 28 ALA B CA 1
ATOM 1490 C C . ALA B 1 28 ? 0.123 -6.137 1.654 1 97.38 28 ALA B C 1
ATOM 1492 O O . ALA B 1 28 ? 1.253 -6.023 2.137 1 97.38 28 ALA B O 1
ATOM 1493 N N . ARG B 1 29 ? -0.931 -5.539 2.189 1 95.75 29 ARG B N 1
ATOM 1494 C CA . ARG B 1 29 ? -0.829 -4.738 3.404 1 95.75 29 ARG B CA 1
ATOM 1495 C C . ARG B 1 29 ? -0.368 -5.586 4.582 1 95.75 29 ARG B C 1
ATOM 1497 O O . ARG B 1 29 ? 0.552 -5.203 5.309 1 95.75 29 ARG B O 1
ATOM 1504 N N . LEU B 1 30 ? -1.043 -6.691 4.77 1 95.62 30 LEU B N 1
ATOM 1505 C CA . LEU B 1 30 ? -0.746 -7.551 5.91 1 95.62 30 LEU B CA 1
ATOM 1506 C C . LEU B 1 30 ? 0.672 -8.102 5.82 1 95.62 30 LEU B C 1
ATOM 1508 O O . LEU B 1 30 ? 1.388 -8.156 6.824 1 95.62 30 LEU B O 1
ATOM 1512 N N . ILE B 1 31 ? 1.056 -8.531 4.645 1 95.94 31 ILE B N 1
ATOM 1513 C CA . ILE B 1 31 ? 2.402 -9.062 4.461 1 95.94 31 ILE B CA 1
ATOM 1514 C C . ILE B 1 31 ? 3.43 -7.957 4.707 1 95.94 31 ILE B C 1
ATOM 1516 O O . ILE B 1 31 ? 4.473 -8.195 5.32 1 95.94 31 ILE B O 1
ATOM 1520 N N . ASN B 1 32 ? 3.182 -6.742 4.176 1 94.62 32 ASN B N 1
ATOM 1521 C CA . ASN B 1 32 ? 4.094 -5.629 4.426 1 94.62 32 ASN B CA 1
ATOM 1522 C C . ASN B 1 32 ? 4.242 -5.344 5.918 1 94.62 32 ASN B C 1
ATOM 1524 O O . ASN B 1 32 ? 5.348 -5.121 6.406 1 94.62 32 ASN B O 1
ATOM 1528 N N . GLU B 1 33 ? 3.166 -5.32 6.645 1 92.75 33 GLU B N 1
ATOM 1529 C CA . GLU B 1 33 ? 3.193 -5.113 8.086 1 92.75 33 GLU B CA 1
ATOM 1530 C C . GLU B 1 33 ? 3.998 -6.207 8.789 1 92.75 33 GLU B C 1
ATOM 1532 O O . GLU B 1 33 ? 4.832 -5.914 9.648 1 92.75 33 GLU B O 1
ATOM 1537 N N . MET B 1 34 ? 3.752 -7.398 8.398 1 91.75 34 MET B N 1
ATOM 1538 C CA . MET B 1 34 ? 4.477 -8.531 8.977 1 91.75 34 MET B CA 1
ATOM 1539 C C . MET B 1 34 ? 5.965 -8.453 8.633 1 91.75 34 MET B C 1
ATOM 1541 O O . MET B 1 34 ? 6.812 -8.727 9.484 1 91.75 34 MET B O 1
ATOM 1545 N N . ALA B 1 35 ? 6.262 -8.164 7.395 1 91.56 35 ALA B N 1
ATOM 1546 C CA . ALA B 1 35 ? 7.645 -8.07 6.941 1 91.56 35 ALA B CA 1
ATOM 1547 C C . ALA B 1 35 ? 8.406 -7.004 7.723 1 91.56 35 ALA B C 1
ATOM 1549 O O . ALA B 1 35 ? 9.547 -7.227 8.133 1 91.56 35 ALA B O 1
ATOM 1550 N N . LEU B 1 36 ? 7.852 -5.848 7.938 1 91.19 36 LEU B N 1
ATOM 1551 C CA . LEU B 1 36 ? 8.492 -4.777 8.695 1 91.19 36 LEU B CA 1
ATOM 1552 C C . LEU B 1 36 ? 8.773 -5.219 10.125 1 91.19 36 LEU B C 1
ATOM 1554 O O . LEU B 1 36 ? 9.844 -4.934 10.672 1 91.19 36 LEU B O 1
ATOM 1558 N N . GLU B 1 37 ? 7.836 -5.91 10.688 1 90.75 37 GLU B N 1
ATOM 1559 C CA . GLU B 1 37 ? 8.016 -6.41 12.047 1 90.75 37 GLU B CA 1
ATOM 1560 C C . GLU B 1 37 ? 9.172 -7.41 12.117 1 90.75 37 GLU B C 1
ATOM 1562 O O . GLU B 1 37 ? 9.992 -7.355 13.039 1 90.75 37 GLU B O 1
ATOM 1567 N N . ARG B 1 38 ? 9.203 -8.219 11.172 1 88.12 38 ARG B N 1
ATOM 1568 C CA . ARG B 1 38 ? 10.242 -9.242 11.148 1 88.12 38 ARG B CA 1
ATOM 1569 C C . ARG B 1 38 ? 11.617 -8.625 10.906 1 88.12 38 ARG B C 1
ATOM 1571 O O . ARG B 1 38 ? 12.617 -9.07 11.477 1 88.12 38 ARG B O 1
ATOM 1578 N N . VAL B 1 39 ? 11.664 -7.711 10.008 1 86.88 39 VAL B N 1
ATOM 1579 C CA . VAL B 1 39 ? 12.922 -7.02 9.742 1 86.88 39 VAL B CA 1
ATOM 1580 C C . VAL B 1 39 ? 13.391 -6.297 11.008 1 86.88 39 VAL B C 1
ATOM 1582 O O . VAL B 1 39 ? 14.57 -6.332 11.352 1 86.88 39 VAL B O 1
ATOM 1585 N N . ARG B 1 40 ? 12.484 -5.652 11.68 1 87.88 40 ARG B N 1
ATOM 1586 C CA . ARG B 1 40 ? 12.797 -4.98 12.938 1 87.88 40 ARG B CA 1
ATOM 1587 C C . ARG B 1 40 ? 13.359 -5.961 13.961 1 87.88 40 ARG B C 1
ATOM 1589 O O . ARG B 1 40 ? 14.336 -5.656 14.648 1 87.88 40 ARG B O 1
ATOM 1596 N N . GLU B 1 41 ? 12.75 -7.055 14.023 1 88.62 41 GLU B N 1
ATOM 1597 C CA . GLU B 1 41 ? 13.195 -8.078 14.969 1 88.62 41 GLU B CA 1
ATOM 1598 C C . GLU B 1 41 ? 14.586 -8.594 14.609 1 88.62 41 GLU B C 1
ATOM 1600 O O . GLU B 1 41 ? 15.406 -8.844 15.492 1 88.62 41 GLU B O 1
ATOM 1605 N N . ALA B 1 42 ? 14.797 -8.758 13.359 1 85.38 42 ALA B N 1
ATOM 1606 C CA . ALA B 1 42 ? 16.062 -9.336 12.891 1 85.38 42 ALA B CA 1
ATOM 1607 C C . ALA B 1 42 ? 17.203 -8.328 13 1 85.38 42 ALA B C 1
ATOM 1609 O O . ALA B 1 42 ? 18.344 -8.711 13.234 1 85.38 42 ALA B O 1
ATOM 1610 N N . THR B 1 43 ? 16.953 -7.055 12.836 1 83.62 43 THR B N 1
ATOM 1611 C CA . THR B 1 43 ? 18 -6.055 12.742 1 83.62 43 THR B CA 1
ATOM 1612 C C . THR B 1 43 ? 18.078 -5.238 14.031 1 83.62 43 THR B C 1
ATOM 1614 O O . THR B 1 43 ? 19.109 -4.598 14.305 1 83.62 43 THR B O 1
ATOM 1617 N N . GLY B 1 44 ? 17.047 -5.258 14.75 1 81.06 44 GLY B N 1
ATOM 1618 C CA . GLY B 1 44 ? 16.969 -4.406 15.93 1 81.06 44 GLY B CA 1
ATOM 1619 C C . GLY B 1 44 ? 16.703 -2.953 15.594 1 81.06 44 GLY B C 1
ATOM 1620 O O . GLY B 1 44 ? 16.703 -2.098 16.484 1 81.06 44 GLY B O 1
ATOM 1621 N N . ASP B 1 45 ? 16.516 -2.617 14.312 1 77.69 45 ASP B N 1
ATOM 1622 C CA . ASP B 1 45 ? 16.25 -1.26 13.844 1 77.69 45 ASP B CA 1
ATOM 1623 C C . ASP B 1 45 ? 14.758 -1.025 13.641 1 77.69 45 ASP B C 1
ATOM 1625 O O . ASP B 1 45 ? 14.133 -1.667 12.789 1 77.69 45 ASP B O 1
ATOM 1629 N N . GLU B 1 46 ? 14.234 -0.062 14.461 1 80.75 46 GLU B N 1
ATOM 1630 C CA . GLU B 1 46 ? 12.797 0.192 14.453 1 80.75 46 GLU B CA 1
ATOM 1631 C C . GLU B 1 46 ? 12.469 1.517 13.773 1 80.75 46 GLU B C 1
ATOM 1633 O O . GLU B 1 46 ? 11.32 1.964 13.789 1 80.75 46 GLU B O 1
ATOM 1638 N N . ARG B 1 47 ? 13.469 1.906 13.086 1 87.44 47 ARG B N 1
ATOM 1639 C CA . ARG B 1 47 ? 13.289 3.291 12.664 1 87.44 47 ARG B CA 1
ATOM 1640 C C . ARG B 1 47 ? 12.477 3.367 11.375 1 87.44 47 ARG B C 1
ATOM 1642 O O . ARG B 1 47 ? 11.867 4.395 11.078 1 87.44 47 ARG B O 1
ATOM 1649 N N . ILE B 1 48 ? 12.469 2.232 10.633 1 90.5 48 ILE B N 1
ATOM 1650 C CA . ILE B 1 48 ? 11.734 2.258 9.375 1 90.5 48 ILE B CA 1
ATOM 1651 C C . ILE B 1 48 ? 10.242 2.08 9.648 1 90.5 48 ILE B C 1
ATOM 1653 O O . ILE B 1 48 ? 9.836 1.136 10.328 1 90.5 48 ILE B O 1
ATOM 1657 N N . ARG B 1 49 ? 9.438 2.963 9.172 1 90.69 49 ARG B N 1
ATOM 1658 C CA . ARG B 1 49 ? 7.988 2.949 9.312 1 90.69 49 ARG B CA 1
ATOM 1659 C C . ARG B 1 49 ? 7.309 2.648 7.984 1 90.69 49 ARG B C 1
ATOM 1661 O O . ARG B 1 49 ? 7.93 2.764 6.926 1 90.69 49 ARG B O 1
ATOM 1668 N N . PRO B 1 50 ? 5.988 2.299 8.07 1 91.44 50 PRO B N 1
ATOM 1669 C CA . PRO B 1 50 ? 5.258 1.999 6.84 1 91.44 50 PRO B CA 1
ATOM 1670 C C . PRO B 1 50 ? 5.289 3.152 5.84 1 91.44 50 PRO B C 1
ATOM 1672 O O . PRO B 1 50 ? 5.426 2.924 4.633 1 91.44 50 PRO B O 1
ATOM 1675 N N . ALA B 1 51 ? 5.242 4.336 6.312 1 92.62 51 ALA B N 1
ATOM 1676 C CA . ALA B 1 51 ? 5.27 5.504 5.43 1 92.62 51 ALA B CA 1
ATOM 1677 C C . ALA B 1 51 ? 6.578 5.562 4.645 1 92.62 51 ALA B C 1
ATOM 1679 O O . ALA B 1 51 ? 6.594 5.988 3.488 1 92.62 51 ALA B O 1
ATOM 1680 N N . HIS B 1 52 ? 7.664 5.113 5.25 1 94.31 52 HIS B N 1
ATOM 1681 C CA . HIS B 1 52 ? 8.945 5.094 4.555 1 94.31 52 HIS B CA 1
ATOM 1682 C C . HIS B 1 52 ? 8.93 4.105 3.393 1 94.31 52 HIS B C 1
ATOM 1684 O O . HIS B 1 52 ? 9.391 4.422 2.295 1 94.31 52 HIS B O 1
ATOM 1690 N N . THR B 1 53 ? 8.352 2.957 3.674 1 92.81 53 THR B N 1
ATOM 1691 C CA . THR B 1 53 ? 8.367 1.894 2.676 1 92.81 53 THR B CA 1
ATOM 1692 C C . THR B 1 53 ? 7.516 2.275 1.466 1 92.81 53 THR B C 1
ATOM 1694 O O . THR B 1 53 ? 7.727 1.761 0.365 1 92.81 53 THR B O 1
ATOM 1697 N N . SER B 1 54 ? 6.555 3.127 1.627 1 94 54 SER B N 1
ATOM 1698 C CA . SER B 1 54 ? 5.73 3.586 0.516 1 94 54 SER B CA 1
ATOM 1699 C C . SER B 1 54 ? 6.562 4.328 -0.524 1 94 54 SER B C 1
ATOM 1701 O O . SER B 1 54 ? 6.164 4.434 -1.687 1 94 54 SER B O 1
ATOM 1703 N N . LEU B 1 55 ? 7.75 4.812 -0.196 1 95.06 55 LEU B N 1
ATOM 1704 C CA . LEU B 1 55 ? 8.617 5.57 -1.091 1 95.06 55 LEU B CA 1
ATOM 1705 C C . LEU B 1 55 ? 9.492 4.633 -1.916 1 95.06 55 LEU B C 1
ATOM 1707 O O . LEU B 1 55 ? 9.953 5 -3 1 95.06 55 LEU B O 1
ATOM 1711 N N . PHE B 1 56 ? 9.703 3.447 -1.409 1 94.75 56 PHE B N 1
ATOM 1712 C CA . PHE B 1 56 ? 10.75 2.561 -1.915 1 94.75 56 PHE B CA 1
ATOM 1713 C C . PHE B 1 56 ? 10.523 2.248 -3.389 1 94.75 56 PHE B C 1
ATOM 1715 O O . PHE B 1 56 ? 11.445 2.357 -4.199 1 94.75 56 PHE B O 1
ATOM 1722 N N . PRO B 1 57 ? 9.305 1.99 -3.748 1 94.5 57 PRO B N 1
ATOM 1723 C CA . PRO B 1 57 ? 9.109 1.597 -5.145 1 94.5 57 PRO B CA 1
ATOM 1724 C C . PRO B 1 57 ? 9.305 2.756 -6.117 1 94.5 57 PRO B C 1
ATOM 1726 O O . PRO B 1 57 ? 9.406 2.541 -7.328 1 94.5 57 PRO B O 1
ATOM 1729 N N . HIS B 1 58 ? 9.375 3.969 -5.613 1 95.31 58 HIS B N 1
ATOM 1730 C CA . HIS B 1 58 ? 9.383 5.133 -6.492 1 95.31 58 HIS B CA 1
ATOM 1731 C C . HIS B 1 58 ? 10.781 5.723 -6.613 1 95.31 58 HIS B C 1
ATOM 1733 O O . HIS B 1 58 ? 11 6.664 -7.379 1 95.31 58 HIS B O 1
ATOM 1739 N N . ILE B 1 59 ? 11.656 5.176 -5.84 1 95 59 ILE B N 1
ATOM 1740 C CA . ILE B 1 59 ? 13.055 5.582 -5.949 1 95 59 ILE B CA 1
ATOM 1741 C C . ILE B 1 59 ? 13.797 4.625 -6.879 1 95 59 ILE B C 1
ATOM 1743 O O . ILE B 1 59 ? 14.016 3.459 -6.531 1 95 59 ILE B O 1
ATOM 1747 N N . ASP B 1 60 ? 14.109 5.082 -8.047 1 89.31 60 ASP B N 1
ATOM 1748 C CA . ASP B 1 60 ? 14.789 4.215 -9 1 89.31 60 ASP B CA 1
ATOM 1749 C C . ASP B 1 60 ? 16.281 4.523 -9.047 1 89.31 60 ASP B C 1
ATOM 1751 O O . ASP B 1 60 ? 16.797 5.281 -8.219 1 89.31 60 ASP B O 1
ATOM 1755 N N . ALA B 1 61 ? 16.984 3.824 -9.961 1 86.81 61 ALA B N 1
ATOM 1756 C CA . ALA B 1 61 ? 18.438 3.92 -10.031 1 86.81 61 ALA B CA 1
ATOM 1757 C C . ALA B 1 61 ? 18.875 5.332 -10.414 1 86.81 61 ALA B C 1
ATOM 1759 O O . ALA B 1 61 ? 19.938 5.793 -9.984 1 86.81 61 ALA B O 1
ATOM 1760 N N . GLU B 1 62 ? 18.062 6.031 -11.188 1 88.69 62 GLU B N 1
ATOM 1761 C CA . GLU B 1 62 ? 18.422 7.371 -11.656 1 88.69 62 GLU B CA 1
ATOM 1762 C C . GLU B 1 62 ? 18.094 8.43 -10.602 1 88.69 62 GLU B C 1
ATOM 1764 O O . GLU B 1 62 ? 18.578 9.562 -10.68 1 88.69 62 GLU B O 1
ATOM 1769 N N . GLY B 1 63 ? 17.359 8.023 -9.594 1 93.44 63 GLY B N 1
ATOM 1770 C CA . GLY B 1 63 ? 16.906 8.969 -8.586 1 93.44 63 GLY B CA 1
ATOM 1771 C C . GLY B 1 63 ? 15.633 9.688 -8.969 1 93.44 63 GLY B C 1
ATOM 1772 O O . GLY B 1 63 ? 15.203 9.633 -10.125 1 93.44 63 GLY B O 1
ATOM 1773 N N . LYS B 1 64 ? 15.008 10.281 -8.008 1 96.5 64 LYS B N 1
ATOM 1774 C CA . LYS B 1 64 ? 13.773 11.031 -8.195 1 96.5 64 LYS B CA 1
ATOM 1775 C C . LYS B 1 64 ? 13.805 12.344 -7.426 1 96.5 64 LYS B C 1
ATOM 1777 O O . LYS B 1 64 ? 14.352 12.414 -6.328 1 96.5 64 LYS B O 1
ATOM 1782 N N . ARG B 1 65 ? 13.242 13.289 -8.039 1 96.56 65 ARG B N 1
ATOM 1783 C CA . ARG B 1 65 ? 13.086 14.555 -7.324 1 96.56 65 ARG B CA 1
ATOM 1784 C C . ARG B 1 65 ? 12.055 14.43 -6.211 1 96.56 65 ARG B C 1
ATOM 1786 O O . ARG B 1 65 ? 11.133 13.609 -6.297 1 96.56 65 ARG B O 1
ATOM 1793 N N . LEU B 1 66 ? 12.273 15.336 -5.23 1 96.31 66 LEU B N 1
ATOM 1794 C CA . LEU B 1 66 ? 11.344 15.352 -4.109 1 96.31 66 LEU B CA 1
ATOM 1795 C C . LEU B 1 66 ? 9.914 15.586 -4.59 1 96.31 66 LEU B C 1
ATOM 1797 O O . LEU B 1 66 ? 8.984 14.938 -4.113 1 96.31 66 LEU B O 1
ATOM 1801 N N . THR B 1 67 ? 9.773 16.391 -5.547 1 95.06 67 THR B N 1
ATOM 1802 C CA . THR B 1 67 ? 8.453 16.75 -6.059 1 95.06 67 THR B CA 1
ATOM 1803 C C . THR B 1 67 ? 7.805 15.57 -6.766 1 95.06 67 THR B C 1
ATOM 1805 O O . THR B 1 67 ? 6.594 15.359 -6.664 1 95.06 67 THR B O 1
ATOM 1808 N N . GLN B 1 68 ? 8.547 14.789 -7.43 1 95.88 68 GLN B N 1
ATOM 1809 C CA . GLN B 1 68 ? 8.047 13.602 -8.109 1 95.88 68 GLN B CA 1
ATOM 1810 C C . GLN B 1 68 ? 7.578 12.555 -7.105 1 95.88 68 GLN B C 1
ATOM 1812 O O . GLN B 1 68 ? 6.562 11.891 -7.316 1 95.88 68 GLN B O 1
ATOM 1817 N N . LEU B 1 69 ? 8.344 12.398 -6.062 1 96.5 69 LEU B N 1
ATOM 1818 C CA . LEU B 1 69 ? 7.961 11.461 -5.012 1 96.5 69 LEU B CA 1
ATOM 1819 C C . LEU B 1 69 ? 6.664 11.898 -4.34 1 96.5 69 LEU B C 1
ATOM 1821 O O . LEU B 1 69 ? 5.793 11.07 -4.066 1 96.5 69 LEU B O 1
ATOM 1825 N N . ALA B 1 70 ? 6.551 13.195 -4.078 1 95.31 70 ALA B N 1
ATOM 1826 C CA . ALA B 1 70 ? 5.336 13.742 -3.48 1 95.31 70 ALA B CA 1
ATOM 1827 C C . ALA B 1 70 ? 4.121 13.477 -4.363 1 95.31 70 ALA B C 1
ATOM 1829 O O . ALA B 1 70 ? 3.062 13.086 -3.873 1 95.31 70 ALA B O 1
ATOM 1830 N N . ASP B 1 71 ? 4.297 13.656 -5.676 1 93.75 71 ASP B N 1
ATOM 1831 C CA . ASP B 1 71 ? 3.23 13.422 -6.645 1 93.75 71 ASP B CA 1
ATOM 1832 C C . ASP B 1 71 ? 2.807 11.953 -6.645 1 93.75 71 ASP B C 1
ATOM 1834 O O . ASP B 1 71 ? 1.612 11.648 -6.648 1 93.75 71 ASP B O 1
ATOM 1838 N N . LYS B 1 72 ? 3.758 11.07 -6.602 1 93.19 72 LYS B N 1
ATOM 1839 C CA . LYS B 1 72 ? 3.475 9.641 -6.625 1 93.19 72 LYS B CA 1
ATOM 1840 C C . LYS B 1 72 ? 2.701 9.211 -5.383 1 93.19 72 LYS B C 1
ATOM 1842 O O . LYS B 1 72 ? 1.807 8.367 -5.461 1 93.19 72 LYS B O 1
ATOM 1847 N N . LEU B 1 73 ? 2.988 9.758 -4.223 1 92.69 73 LEU B N 1
ATOM 1848 C CA . LEU B 1 73 ? 2.361 9.375 -2.961 1 92.69 73 LEU B CA 1
ATOM 1849 C C . LEU B 1 73 ? 1.062 10.148 -2.746 1 92.69 73 LEU B C 1
ATOM 1851 O O . LEU B 1 73 ? 0.246 9.773 -1.9 1 92.69 73 LEU B O 1
ATOM 1855 N N . GLY B 1 74 ? 0.959 11.242 -3.469 1 90.56 74 GLY B N 1
ATOM 1856 C CA . GLY B 1 74 ? -0.206 12.094 -3.266 1 90.56 74 GLY B CA 1
ATOM 1857 C C . GLY B 1 74 ? -0.173 12.852 -1.953 1 90.56 74 GLY B C 1
ATOM 1858 O O . GLY B 1 74 ? -1.195 12.969 -1.274 1 90.56 74 GLY B O 1
ATOM 1859 N N . VAL B 1 75 ? 0.988 13.281 -1.517 1 91.62 75 VAL B N 1
ATOM 1860 C CA . VAL B 1 75 ? 1.152 14.047 -0.287 1 91.62 75 VAL B CA 1
ATOM 1861 C C . VAL B 1 75 ? 1.895 15.352 -0.585 1 91.62 75 VAL B C 1
ATOM 1863 O O . VAL B 1 75 ? 2.332 15.578 -1.716 1 91.62 75 VAL B O 1
ATOM 1866 N N . THR B 1 76 ? 1.962 16.234 0.401 1 91.12 76 THR B N 1
ATOM 1867 C CA . THR B 1 76 ? 2.65 17.516 0.237 1 91.12 76 THR B CA 1
ATOM 1868 C C . THR B 1 76 ? 4.16 17.297 0.146 1 91.12 76 THR B C 1
ATOM 1870 O O . THR B 1 76 ? 4.68 16.297 0.615 1 91.12 76 THR B O 1
ATOM 1873 N N . LYS B 1 77 ? 4.816 18.234 -0.465 1 93.38 77 LYS B N 1
ATOM 1874 C CA . LYS B 1 77 ? 6.277 18.219 -0.53 1 93.38 77 LYS B CA 1
ATOM 1875 C C . LYS B 1 77 ? 6.887 18.172 0.866 1 93.38 77 LYS B C 1
ATOM 1877 O O . LYS B 1 77 ? 7.895 17.484 1.081 1 93.38 77 LYS B O 1
ATOM 1882 N N . GLN B 1 78 ? 6.289 18.812 1.742 1 93 78 GLN B N 1
ATOM 1883 C CA . GLN B 1 78 ? 6.789 18.844 3.111 1 93 78 GLN B CA 1
ATOM 1884 C C . GLN B 1 78 ? 6.73 17.469 3.756 1 93 78 GLN B C 1
ATOM 1886 O O . GLN B 1 78 ? 7.66 17.062 4.465 1 93 78 GLN B O 1
ATOM 1891 N N . ALA B 1 79 ? 5.637 16.812 3.551 1 91.88 79 ALA B N 1
ATOM 1892 C CA . ALA B 1 79 ? 5.477 15.484 4.125 1 91.88 79 ALA B CA 1
ATOM 1893 C C . ALA B 1 79 ? 6.523 14.516 3.566 1 91.88 79 ALA B C 1
ATOM 1895 O O . ALA B 1 79 ? 7.129 13.75 4.316 1 91.88 79 ALA B O 1
ATOM 1896 N N . VAL B 1 80 ? 6.719 14.562 2.273 1 94.5 80 VAL B N 1
ATOM 1897 C CA . VAL B 1 80 ? 7.707 13.68 1.658 1 94.5 80 VAL B CA 1
ATOM 1898 C C . VAL B 1 80 ? 9.109 14.07 2.125 1 94.5 80 VAL B C 1
ATOM 1900 O O . VAL B 1 80 ? 9.969 13.203 2.316 1 94.5 80 VAL B O 1
ATOM 1903 N N . GLN B 1 81 ? 9.328 15.32 2.232 1 96.5 81 GLN B N 1
ATOM 1904 C CA . GLN B 1 81 ? 10.617 15.797 2.719 1 96.5 81 GLN B CA 1
ATOM 1905 C C . GLN B 1 81 ? 10.977 15.156 4.055 1 96.5 81 GLN B C 1
ATOM 1907 O O . GLN B 1 81 ? 12.117 14.734 4.266 1 96.5 81 GLN B O 1
ATOM 1912 N N . GLN B 1 82 ? 10.031 15.117 4.906 1 95.06 82 GLN B N 1
ATOM 1913 C CA . GLN B 1 82 ? 10.266 14.523 6.223 1 95.06 82 GLN B CA 1
ATOM 1914 C C . GLN B 1 82 ? 10.625 13.047 6.105 1 95.06 82 GLN B C 1
ATOM 1916 O O . GLN B 1 82 ? 11.523 12.57 6.809 1 95.06 82 GLN B O 1
ATOM 1921 N N . LEU B 1 83 ? 9.938 12.344 5.293 1 95.19 83 LEU B N 1
ATOM 1922 C CA . LEU B 1 83 ? 10.227 10.93 5.082 1 95.19 83 LEU B CA 1
ATOM 1923 C C . LEU B 1 83 ? 11.625 10.742 4.504 1 95.19 83 LEU B C 1
ATOM 1925 O O . LEU B 1 83 ? 12.359 9.852 4.934 1 95.19 83 LEU B O 1
ATOM 1929 N N . VAL B 1 84 ? 11.953 11.594 3.545 1 97.44 84 VAL B N 1
ATOM 1930 C CA . VAL B 1 84 ? 13.258 11.516 2.906 1 97.44 84 VAL B CA 1
ATOM 1931 C C . VAL B 1 84 ? 14.352 11.875 3.914 1 97.44 84 VAL B C 1
ATOM 1933 O O . VAL B 1 84 ? 15.398 11.227 3.963 1 97.44 84 VAL B O 1
ATOM 1936 N N . ASP B 1 85 ? 14.086 12.891 4.699 1 97.62 85 ASP B N 1
ATOM 1937 C CA . ASP B 1 85 ? 15.039 13.266 5.746 1 97.62 85 ASP B CA 1
ATOM 1938 C C . ASP B 1 85 ? 15.305 12.102 6.688 1 97.62 85 ASP B C 1
ATOM 1940 O O . ASP B 1 85 ? 16.453 11.82 7.031 1 97.62 85 ASP B O 1
ATOM 1944 N N . ASP B 1 86 ? 14.25 11.398 7.125 1 96.25 86 ASP B N 1
ATOM 1945 C CA . ASP B 1 86 ? 14.383 10.227 7.984 1 96.25 86 ASP B CA 1
ATOM 1946 C C . ASP B 1 86 ? 15.266 9.172 7.332 1 96.25 86 ASP B C 1
ATOM 1948 O O . ASP B 1 86 ? 16.203 8.664 7.953 1 96.25 86 ASP B O 1
ATOM 1952 N N . LEU B 1 87 ? 14.984 8.875 6.082 1 96.44 87 LEU B N 1
ATOM 1953 C CA . LEU B 1 87 ? 15.695 7.824 5.355 1 96.44 87 LEU B CA 1
ATOM 1954 C C . LEU B 1 87 ? 17.156 8.203 5.137 1 96.44 87 LEU B C 1
ATOM 1956 O O . LEU B 1 87 ? 18.031 7.344 5.152 1 96.44 87 LEU B O 1
ATOM 1960 N N . GLU B 1 88 ? 17.375 9.492 4.879 1 97.44 88 GLU B N 1
ATOM 1961 C CA . GLU B 1 88 ? 18.734 9.977 4.719 1 97.44 88 GLU B CA 1
ATOM 1962 C C . GLU B 1 88 ? 19.531 9.852 6.02 1 97.44 88 GLU B C 1
ATOM 1964 O O . GLU B 1 88 ? 20.688 9.414 6.02 1 97.44 88 GLU B O 1
ATOM 1969 N N . GLN B 1 89 ? 18.891 10.195 7.09 1 96.44 89 GLN B N 1
ATOM 1970 C CA . GLN B 1 89 ? 19.516 10.094 8.406 1 96.44 89 GLN B CA 1
ATOM 1971 C C . GLN B 1 89 ? 19.844 8.641 8.75 1 96.44 89 GLN B C 1
ATOM 1973 O O . GLN B 1 89 ? 20.859 8.359 9.383 1 96.44 89 GLN B O 1
ATOM 1978 N N . MET B 1 90 ? 19.031 7.703 8.289 1 93.94 90 MET B N 1
ATOM 1979 C CA . MET B 1 90 ? 19.234 6.277 8.531 1 93.94 90 MET B CA 1
ATOM 1980 C C . MET B 1 90 ? 20.25 5.691 7.562 1 93.94 90 MET B C 1
ATOM 1982 O O . MET B 1 90 ? 20.609 4.52 7.668 1 93.94 90 MET B O 1
ATOM 1986 N N . GLY B 1 91 ? 20.656 6.504 6.559 1 95.44 91 GLY B N 1
ATOM 1987 C CA . GLY B 1 91 ? 21.688 6.09 5.617 1 95.44 91 GLY B CA 1
ATOM 1988 C C . GLY B 1 91 ? 21.125 5.332 4.426 1 95.44 91 GLY B C 1
ATOM 1989 O O . GLY B 1 91 ? 21.875 4.715 3.672 1 95.44 91 GLY B O 1
ATOM 1990 N N . PHE B 1 92 ? 19.797 5.352 4.195 1 95.75 92 PHE B N 1
ATOM 1991 C CA . PHE B 1 92 ? 19.172 4.578 3.127 1 95.75 92 PHE B CA 1
ATOM 1992 C C . PHE B 1 92 ? 19.234 5.332 1.805 1 95.75 92 PHE B C 1
ATOM 1994 O O . PHE B 1 92 ? 19.406 4.723 0.746 1 95.75 92 PHE B O 1
ATOM 2001 N N . VAL B 1 93 ? 19.094 6.656 1.895 1 97.69 93 VAL B N 1
ATOM 2002 C CA . VAL B 1 93 ? 19.094 7.445 0.666 1 97.69 93 VAL B CA 1
ATOM 2003 C C . VAL B 1 93 ? 20.109 8.586 0.779 1 97.69 93 VAL B C 1
ATOM 2005 O O . VAL B 1 93 ? 20.609 8.875 1.868 1 97.69 93 VAL B O 1
ATOM 2008 N N . GLU B 1 94 ? 20.422 9.172 -0.338 1 97.88 94 GLU B N 1
ATOM 2009 C CA . GLU B 1 94 ? 21.266 10.359 -0.439 1 97.88 94 GLU B CA 1
ATOM 2010 C C . GLU B 1 94 ? 20.719 11.336 -1.482 1 97.88 94 GLU B C 1
ATOM 2012 O O . GLU B 1 94 ? 19.984 10.938 -2.385 1 97.88 94 GLU B O 1
ATOM 2017 N N . ARG B 1 95 ? 21.078 12.586 -1.22 1 97.12 95 ARG B N 1
ATOM 2018 C CA . ARG B 1 95 ? 20.75 13.617 -2.191 1 97.12 95 ARG B CA 1
ATOM 2019 C C . ARG B 1 95 ? 21.938 13.914 -3.102 1 97.12 95 ARG B C 1
ATOM 2021 O O . ARG B 1 95 ? 23.078 14.055 -2.627 1 97.12 95 ARG B O 1
ATOM 2028 N N . VAL B 1 96 ? 21.656 13.93 -4.383 1 95.44 96 VAL B N 1
ATOM 2029 C CA . VAL B 1 96 ? 22.719 14.211 -5.344 1 95.44 96 VAL B CA 1
ATOM 2030 C C . VAL B 1 96 ? 22.266 15.281 -6.328 1 95.44 96 VAL B C 1
ATOM 2032 O O . VAL B 1 96 ? 21.062 15.453 -6.555 1 95.44 96 VAL B O 1
ATOM 2035 N N . PRO B 1 97 ? 23.141 15.984 -6.895 1 94.38 97 PRO B N 1
ATOM 2036 C CA . PRO B 1 97 ? 22.75 16.984 -7.883 1 94.38 97 PRO B CA 1
ATOM 2037 C C . PRO B 1 97 ? 22.062 16.375 -9.102 1 94.38 97 PRO B C 1
ATOM 2039 O O . PRO B 1 97 ? 22.453 15.289 -9.555 1 94.38 97 PRO B O 1
ATOM 2042 N N . ASP B 1 98 ? 21 16.984 -9.531 1 91.44 98 ASP B N 1
ATOM 2043 C CA . ASP B 1 98 ? 20.359 16.594 -10.781 1 91.44 98 ASP B CA 1
ATOM 2044 C C . ASP B 1 98 ? 21.203 17.016 -11.984 1 91.44 98 ASP B C 1
ATOM 2046 O O . ASP B 1 98 ? 21.453 18.203 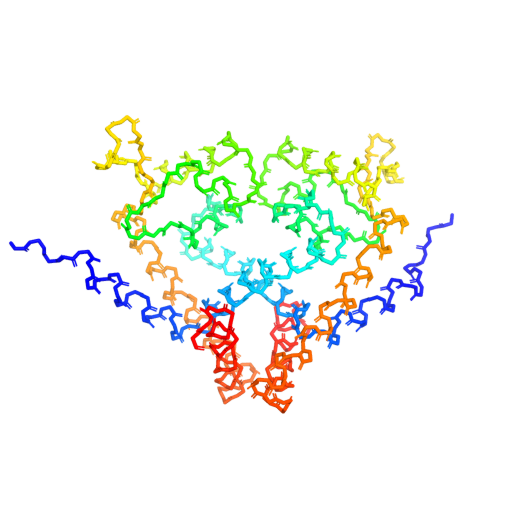-12.18 1 91.44 98 ASP B O 1
ATOM 2050 N N . PRO B 1 99 ? 21.625 16.094 -12.727 1 89.5 99 PRO B N 1
ATOM 2051 C CA . PRO B 1 99 ? 22.438 16.469 -13.883 1 89.5 99 PRO B CA 1
ATOM 2052 C C . PRO B 1 99 ? 21.688 17.328 -14.898 1 89.5 99 PRO B C 1
ATOM 2054 O O . PRO B 1 99 ? 22.297 18.078 -15.648 1 89.5 99 PRO B O 1
ATOM 2057 N N . SER B 1 100 ? 20.375 17.172 -14.93 1 90.06 100 SER B N 1
ATOM 2058 C CA . SER B 1 100 ? 19.547 17.891 -15.906 1 90.06 100 SER B CA 1
ATOM 2059 C C . SER B 1 100 ? 19.141 19.266 -15.383 1 90.06 100 SER B C 1
ATOM 2061 O O . SER B 1 100 ? 18.609 20.078 -16.141 1 90.06 100 SER B O 1
ATOM 2063 N N . ASP B 1 101 ? 19.281 19.484 -14.172 1 87.81 101 ASP B N 1
ATOM 2064 C CA . ASP B 1 101 ? 18.891 20.719 -13.508 1 87.81 101 ASP B CA 1
ATOM 2065 C C . ASP B 1 101 ? 19.812 21.016 -12.32 1 87.81 101 ASP B C 1
ATOM 2067 O O . ASP B 1 101 ? 19.594 20.484 -11.227 1 87.81 101 ASP B O 1
ATOM 2071 N N . GLY B 1 102 ? 20.75 21.828 -12.5 1 82.5 102 GLY B N 1
ATOM 2072 C CA . GLY B 1 102 ? 21.781 22.094 -11.508 1 82.5 102 GLY B CA 1
ATOM 2073 C C . GLY B 1 102 ? 21.219 22.562 -10.18 1 82.5 102 GLY B C 1
ATOM 2074 O O . GLY B 1 102 ? 21.875 22.406 -9.141 1 82.5 102 GLY B O 1
ATOM 2075 N N . ARG B 1 103 ? 20.062 23 -10.117 1 90.44 103 ARG B N 1
ATOM 2076 C CA . ARG B 1 103 ? 19.516 23.516 -8.867 1 90.44 103 ARG B CA 1
ATOM 2077 C C . ARG B 1 103 ? 18.672 22.469 -8.164 1 90.44 103 ARG B C 1
ATOM 2079 O O . ARG B 1 103 ? 18.359 22.609 -6.98 1 90.44 103 ARG B O 1
ATOM 2086 N N . ALA B 1 104 ? 18.422 21.469 -8.867 1 92.12 104 ALA B N 1
ATOM 2087 C CA . ALA B 1 104 ? 17.562 20.438 -8.289 1 92.12 104 ALA B CA 1
ATOM 2088 C C . ALA B 1 104 ? 18.375 19.266 -7.754 1 92.12 104 ALA B C 1
ATOM 2090 O O . ALA B 1 104 ? 19.516 19.062 -8.156 1 92.12 104 ALA B O 1
ATOM 2091 N N . LYS B 1 105 ? 17.828 18.609 -6.789 1 96.31 105 LYS B N 1
ATOM 2092 C CA . LYS B 1 105 ? 18.453 17.422 -6.215 1 96.31 105 LYS B CA 1
ATOM 2093 C C . LYS B 1 105 ? 17.609 16.188 -6.492 1 96.31 105 LYS B C 1
ATOM 2095 O O . LYS B 1 105 ? 16.391 16.25 -6.551 1 96.31 105 LYS B O 1
ATOM 2100 N N . LEU B 1 106 ? 18.359 15.156 -6.684 1 97.06 106 LEU B N 1
ATOM 2101 C CA . LEU B 1 106 ? 17.75 13.844 -6.832 1 97.06 106 LEU B CA 1
ATOM 2102 C C . LEU B 1 106 ? 17.938 13.016 -5.566 1 97.06 106 LEU B C 1
ATOM 2104 O O . LEU B 1 106 ? 19 13.047 -4.949 1 97.06 106 LEU B O 1
ATOM 2108 N N . ILE B 1 107 ? 16.875 12.328 -5.23 1 98.06 107 ILE B N 1
ATOM 2109 C CA . ILE B 1 107 ? 16.938 11.344 -4.152 1 98.06 107 ILE B CA 1
ATOM 2110 C C . ILE B 1 107 ? 17.25 9.961 -4.73 1 98.06 107 ILE B C 1
ATOM 2112 O O . ILE B 1 107 ? 16.531 9.477 -5.605 1 98.06 107 ILE B O 1
ATOM 2116 N N . ARG B 1 108 ? 18.297 9.344 -4.309 1 96.88 108 ARG B N 1
ATOM 2117 C CA . ARG B 1 108 ? 18.656 8 -4.758 1 96.88 108 ARG B CA 1
ATOM 2118 C C . ARG B 1 108 ? 19.031 7.113 -3.578 1 96.88 108 ARG B C 1
ATOM 2120 O O . ARG B 1 108 ? 19.25 7.602 -2.469 1 96.88 108 ARG B O 1
ATOM 2127 N N . TRP B 1 109 ? 19 5.809 -3.861 1 96.06 109 TRP B N 1
ATOM 2128 C CA . TRP B 1 109 ? 19.484 4.895 -2.836 1 96.06 109 TRP B CA 1
ATOM 2129 C C . TRP B 1 109 ? 20.984 5.086 -2.592 1 96.06 109 TRP B C 1
ATOM 2131 O O . TRP B 1 109 ? 21.766 5.18 -3.541 1 96.06 109 TRP B O 1
ATOM 2141 N N . SER B 1 110 ? 21.375 5.18 -1.338 1 96.44 110 SER B N 1
ATOM 2142 C CA . SER B 1 110 ? 22.781 5.117 -1.006 1 96.44 110 SER B CA 1
ATOM 2143 C C . SER B 1 110 ? 23.328 3.697 -1.151 1 96.44 110 SER B C 1
ATOM 2145 O O . SER B 1 110 ? 22.562 2.756 -1.368 1 96.44 110 SER B O 1
ATOM 2147 N N . SER B 1 111 ? 24.672 3.6 -1.092 1 94.88 111 SER B N 1
ATOM 2148 C CA . SER B 1 111 ? 25.266 2.266 -1.093 1 94.88 111 SER B CA 1
ATOM 2149 C C . SER B 1 111 ? 24.766 1.437 0.085 1 94.88 111 SER B C 1
ATOM 2151 O O . SER B 1 111 ? 24.453 0.254 -0.07 1 94.88 111 SER B O 1
ATOM 2153 N N . SER B 1 112 ? 24.703 2.064 1.234 1 94.56 112 SER B N 1
ATOM 2154 C CA . SER B 1 112 ? 24.188 1.403 2.426 1 94.56 112 SER B CA 1
ATOM 2155 C C . SER B 1 112 ? 22.703 1.082 2.275 1 94.56 112 SER B C 1
ATOM 2157 O O . SER B 1 112 ? 22.234 0.026 2.715 1 94.56 112 SER B O 1
ATOM 2159 N N . GLY B 1 113 ? 21.969 2.008 1.683 1 94.06 113 GLY B N 1
ATOM 2160 C CA . GLY B 1 113 ? 20.547 1.773 1.423 1 94.06 113 GLY B CA 1
ATOM 2161 C C . GLY B 1 113 ? 20.297 0.581 0.52 1 94.06 113 GLY B C 1
ATOM 2162 O O . GLY B 1 113 ? 19.438 -0.254 0.808 1 94.06 113 GLY B O 1
ATOM 2163 N N . ARG B 1 114 ? 21.125 0.471 -0.49 1 93.5 114 ARG B N 1
ATOM 2164 C CA . ARG B 1 114 ? 21.016 -0.648 -1.42 1 93.5 114 ARG B CA 1
ATOM 2165 C C . ARG B 1 114 ? 21.344 -1.967 -0.733 1 93.5 114 ARG B C 1
ATOM 2167 O O . ARG B 1 114 ? 20.672 -2.975 -0.945 1 93.5 114 ARG B O 1
ATOM 2174 N N . ALA B 1 115 ? 22.344 -1.919 0.049 1 93.31 115 ALA B N 1
ATOM 2175 C CA . ALA B 1 115 ? 22.703 -3.105 0.817 1 93.31 115 ALA B CA 1
ATOM 2176 C C . ALA B 1 115 ? 21.578 -3.518 1.762 1 93.31 115 ALA B C 1
ATOM 2178 O O . ALA B 1 115 ? 21.297 -4.707 1.922 1 93.31 115 ALA B O 1
ATOM 2179 N N . GLY B 1 116 ? 20.969 -2.574 2.359 1 91.44 116 GLY B N 1
ATOM 2180 C CA . GLY B 1 116 ? 19.828 -2.84 3.229 1 91.44 116 GLY B CA 1
ATOM 2181 C C . GLY B 1 116 ? 18.656 -3.441 2.498 1 91.44 116 GLY B C 1
ATOM 2182 O O . GLY B 1 116 ? 18.016 -4.371 2.996 1 91.44 116 GLY B O 1
ATOM 2183 N N . LEU B 1 117 ? 18.375 -2.9 1.337 1 92.12 117 LEU B N 1
ATOM 2184 C CA . LEU B 1 117 ? 17.297 -3.447 0.524 1 92.12 117 LEU B CA 1
ATOM 2185 C C . LEU B 1 117 ? 17.594 -4.895 0.137 1 92.12 117 LEU B C 1
ATOM 2187 O O . LEU B 1 117 ? 16.688 -5.742 0.17 1 92.12 117 LEU B O 1
ATOM 2191 N N . ASP B 1 118 ? 18.812 -5.117 -0.182 1 93.25 118 ASP B N 1
ATOM 2192 C CA . ASP B 1 118 ? 19.203 -6.469 -0.552 1 93.25 118 ASP B CA 1
ATOM 2193 C C . ASP B 1 118 ? 19.062 -7.43 0.626 1 93.25 118 ASP B C 1
ATOM 2195 O O . ASP B 1 118 ? 18.562 -8.547 0.462 1 93.25 118 ASP B O 1
ATOM 2199 N N . ALA B 1 119 ? 19.484 -6.977 1.756 1 92.38 119 ALA B N 1
ATOM 2200 C CA . ALA B 1 119 ? 19.344 -7.781 2.967 1 92.38 119 ALA B CA 1
ATOM 2201 C C . ALA B 1 119 ? 17.875 -8.031 3.287 1 92.38 119 ALA B C 1
ATOM 2203 O O . ALA B 1 119 ? 17.5 -9.148 3.654 1 92.38 119 ALA B O 1
ATOM 2204 N N . GLY B 1 120 ? 17.078 -7.02 3.15 1 92.06 120 GLY B N 1
ATOM 2205 C CA . GLY B 1 120 ? 15.648 -7.164 3.367 1 92.06 120 GLY B CA 1
ATOM 2206 C C . GLY B 1 120 ? 15 -8.164 2.428 1 92.06 120 GLY B C 1
ATOM 2207 O O . GLY B 1 120 ? 14.172 -8.969 2.848 1 92.06 120 GLY B O 1
ATOM 2208 N N . LEU B 1 121 ? 15.391 -8.133 1.182 1 93.75 121 LEU B N 1
ATOM 2209 C CA . LEU B 1 121 ? 14.891 -9.086 0.191 1 93.75 121 LEU B CA 1
ATOM 2210 C C . LEU B 1 121 ? 15.25 -10.516 0.574 1 93.75 121 LEU B C 1
ATOM 2212 O O . LEU B 1 121 ? 14.43 -11.422 0.439 1 93.75 121 LEU B O 1
ATOM 2216 N N . GLY B 1 122 ? 16.469 -10.664 1.043 1 94.12 122 GLY B N 1
ATOM 2217 C CA . GLY B 1 122 ? 16.875 -11.977 1.517 1 94.12 122 GLY B CA 1
ATOM 2218 C C . GLY B 1 122 ? 16 -12.5 2.641 1 94.12 122 GLY B C 1
ATOM 2219 O O . GLY B 1 122 ? 15.594 -13.664 2.633 1 94.12 122 GLY B O 1
ATOM 2220 N N . LEU B 1 123 ? 15.711 -11.625 3.562 1 92.06 123 LEU B N 1
ATOM 2221 C CA . LEU B 1 123 ? 14.852 -12 4.684 1 92.06 123 LEU B CA 1
ATOM 2222 C C . LEU B 1 123 ? 13.445 -12.352 4.203 1 92.06 123 LEU B C 1
ATOM 2224 O O . LEU B 1 123 ? 12.852 -13.328 4.676 1 92.06 123 LEU B O 1
ATOM 2228 N N . LEU B 1 124 ? 12.93 -11.594 3.268 1 92.81 124 LEU B N 1
ATOM 2229 C CA . LEU B 1 124 ? 11.602 -11.867 2.725 1 92.81 124 LEU B CA 1
ATOM 2230 C C . LEU B 1 124 ? 11.562 -13.227 2.037 1 92.81 124 LEU B C 1
ATOM 2232 O O . LEU B 1 124 ? 10.586 -13.961 2.164 1 92.81 124 LEU B O 1
ATOM 2236 N N . MET B 1 125 ? 12.578 -13.523 1.364 1 93.81 125 MET B N 1
ATOM 2237 C CA . MET B 1 125 ? 12.641 -14.797 0.648 1 93.81 125 MET B CA 1
ATOM 2238 C C . MET B 1 125 ? 12.688 -15.969 1.624 1 93.81 125 MET B C 1
ATOM 2240 O O . MET B 1 125 ? 12.148 -17.047 1.34 1 93.81 125 MET B O 1
ATOM 2244 N N . GLU B 1 126 ? 13.289 -15.734 2.738 1 92.38 126 GLU B N 1
ATOM 2245 C CA . GLU B 1 126 ? 13.266 -16.75 3.783 1 92.38 126 GLU B CA 1
ATOM 2246 C C . GLU B 1 126 ? 11.859 -16.969 4.32 1 92.38 126 GLU B C 1
ATOM 2248 O O . GLU B 1 126 ? 11.438 -18.109 4.543 1 92.38 126 GLU B O 1
ATOM 2253 N N . PHE B 1 127 ? 11.156 -15.898 4.492 1 90.75 127 PHE B N 1
ATOM 2254 C CA . PHE B 1 127 ? 9.797 -15.977 5 1 90.75 127 PHE B CA 1
ATOM 2255 C C . PHE B 1 127 ? 8.867 -16.625 3.98 1 90.75 127 PHE B C 1
ATOM 2257 O O . PHE B 1 127 ? 7.902 -17.297 4.352 1 90.75 127 PHE B O 1
ATOM 2264 N N . GLU B 1 128 ? 9.141 -16.375 2.707 1 94.94 128 GLU B N 1
ATOM 2265 C CA . GLU B 1 128 ? 8.367 -16.984 1.638 1 94.94 128 GLU B CA 1
ATOM 2266 C C . GLU B 1 128 ? 8.445 -18.516 1.709 1 94.94 128 GLU B C 1
ATOM 2268 O O . GLU B 1 128 ? 7.488 -19.203 1.37 1 94.94 128 GLU B O 1
ATOM 2273 N N .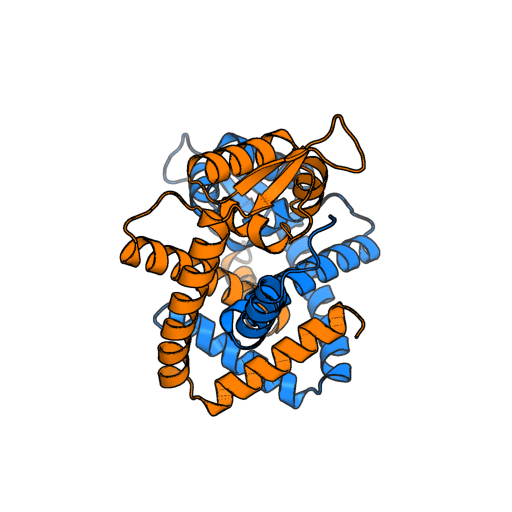 ARG B 1 129 ? 9.578 -18.984 2.152 1 94.94 129 ARG B N 1
ATOM 2274 C CA . ARG B 1 129 ? 9.727 -20.422 2.309 1 94.94 129 ARG B CA 1
ATOM 2275 C C . ARG B 1 129 ? 8.781 -20.953 3.381 1 94.94 129 ARG B C 1
ATOM 2277 O O . ARG B 1 129 ? 8.195 -22.031 3.221 1 94.94 129 ARG B O 1
ATOM 2284 N N . GLU B 1 130 ? 8.633 -20.172 4.445 1 93.5 130 GLU B N 1
ATOM 2285 C CA . GLU B 1 130 ? 7.68 -20.531 5.488 1 93.5 130 GLU B CA 1
ATOM 2286 C C . GLU B 1 130 ? 6.254 -20.562 4.945 1 93.5 130 GLU B C 1
ATOM 2288 O O . GLU B 1 130 ? 5.488 -21.469 5.246 1 93.5 130 GLU B O 1
ATOM 2293 N N . LEU B 1 131 ? 5.945 -19.594 4.176 1 93.88 131 LEU B N 1
ATOM 2294 C CA . LEU B 1 131 ? 4.617 -19.516 3.574 1 93.88 131 LEU B CA 1
ATOM 2295 C C . LEU B 1 131 ? 4.391 -20.688 2.627 1 93.88 131 LEU B C 1
ATOM 2297 O O . LEU B 1 131 ? 3.303 -21.281 2.604 1 93.88 131 LEU B O 1
ATOM 2301 N N . ALA B 1 132 ? 5.379 -21.016 1.848 1 95.62 132 ALA B N 1
ATOM 2302 C CA . ALA B 1 132 ? 5.289 -22.109 0.901 1 95.62 132 ALA B CA 1
ATOM 2303 C C . ALA B 1 132 ? 5.043 -23.438 1.624 1 95.62 132 ALA B C 1
ATOM 2305 O O . ALA B 1 132 ? 4.32 -24.297 1.122 1 95.62 132 ALA B O 1
ATOM 2306 N N . GLU B 1 133 ? 5.641 -23.594 2.775 1 94.81 133 GLU B N 1
ATOM 2307 C CA . GLU B 1 133 ? 5.43 -24.797 3.58 1 94.81 133 GLU B CA 1
ATOM 2308 C C . GLU B 1 133 ? 3.988 -24.875 4.074 1 94.81 133 GLU B C 1
ATOM 2310 O O . GLU B 1 133 ? 3.434 -25.969 4.195 1 94.81 133 GLU B O 1
ATOM 2315 N N . GLU B 1 134 ? 3.43 -23.719 4.324 1 92.25 134 GLU B N 1
ATOM 2316 C CA . GLU B 1 134 ? 2.076 -23.656 4.863 1 92.25 134 GLU B CA 1
ATOM 2317 C C . GLU B 1 134 ? 1.033 -23.859 3.768 1 92.25 134 GLU B C 1
ATOM 2319 O O . GLU B 1 134 ? 0.058 -24.578 3.953 1 92.25 134 GLU B O 1
ATOM 2324 N N . ILE B 1 135 ? 1.173 -23.281 2.67 1 92.56 135 ILE B N 1
ATOM 2325 C CA . ILE B 1 135 ? 0.12 -23.25 1.661 1 92.56 135 ILE B CA 1
ATOM 2326 C C . ILE B 1 135 ? 0.451 -24.219 0.531 1 92.56 135 ILE B C 1
ATOM 2328 O O . ILE B 1 135 ? -0.431 -24.609 -0.236 1 92.56 135 ILE B O 1
ATOM 2332 N N . GLY B 1 136 ? 1.649 -24.672 0.34 1 94.88 136 GLY B N 1
ATOM 2333 C CA . GLY B 1 136 ? 2.117 -25.516 -0.738 1 94.88 136 GLY B CA 1
ATOM 2334 C C . GLY B 1 136 ? 2.916 -24.781 -1.789 1 94.88 136 GLY B C 1
ATOM 2335 O O . GLY B 1 136 ? 2.514 -23.703 -2.232 1 94.88 136 GLY B O 1
ATOM 2336 N N . GLU B 1 137 ? 4.043 -25.391 -2.17 1 95.38 137 GLU B N 1
ATOM 2337 C CA . GLU B 1 137 ? 4.949 -24.766 -3.129 1 95.38 137 GLU B CA 1
ATOM 2338 C C . GLU B 1 137 ? 4.273 -24.578 -4.488 1 95.38 137 GLU B C 1
ATOM 2340 O O . GLU B 1 137 ? 4.461 -23.562 -5.148 1 95.38 137 GLU B O 1
ATOM 2345 N N . GLY B 1 138 ? 3.516 -25.531 -4.855 1 95.12 138 GLY B N 1
ATOM 2346 C CA . GLY B 1 138 ? 2.842 -25.469 -6.145 1 95.12 138 GLY B CA 1
ATOM 2347 C C . GLY B 1 138 ? 1.799 -24.375 -6.227 1 95.12 138 GLY B C 1
ATOM 2348 O O . GLY B 1 138 ? 1.744 -23.641 -7.215 1 95.12 138 GLY B O 1
ATOM 2349 N N . GLU B 1 139 ? 1.022 -24.234 -5.215 1 94.44 139 GLU B N 1
ATOM 2350 C CA . GLU B 1 139 ? -0.013 -23.219 -5.18 1 94.44 139 GLU B CA 1
ATOM 2351 C C . GLU B 1 139 ? 0.599 -21.812 -5.16 1 94.44 139 GLU B C 1
ATOM 2353 O O . GLU B 1 139 ? 0.12 -20.906 -5.848 1 94.44 139 GLU B O 1
ATOM 2358 N N . LEU B 1 140 ? 1.605 -21.734 -4.391 1 96.12 140 LEU B N 1
ATOM 2359 C CA . LEU B 1 140 ? 2.266 -20.422 -4.312 1 96.12 140 LEU B CA 1
ATOM 2360 C C . LEU B 1 140 ? 2.893 -20.047 -5.652 1 96.12 140 LEU B C 1
ATOM 2362 O O . LEU B 1 140 ? 2.832 -18.891 -6.066 1 96.12 140 LEU B O 1
ATOM 2366 N N . ARG B 1 141 ? 3.475 -21.016 -6.297 1 96.31 141 ARG B N 1
ATOM 2367 C CA . ARG B 1 141 ? 4.066 -20.781 -7.609 1 96.31 141 ARG B CA 1
ATOM 2368 C C . ARG B 1 141 ? 3.012 -20.328 -8.609 1 96.31 141 ARG B C 1
ATOM 2370 O O . ARG B 1 141 ? 3.25 -19.422 -9.406 1 96.31 141 ARG B O 1
ATOM 2377 N N . THR B 1 142 ? 1.874 -20.922 -8.594 1 95.12 142 THR B N 1
ATOM 2378 C CA . THR B 1 142 ? 0.787 -20.547 -9.484 1 95.12 142 THR B CA 1
ATOM 2379 C C . THR B 1 142 ? 0.339 -19.109 -9.219 1 95.12 142 THR B C 1
ATOM 2381 O O . THR B 1 142 ? 0.175 -18.328 -10.148 1 95.12 142 THR B O 1
ATOM 2384 N N . ALA B 1 143 ? 0.156 -18.812 -7.953 1 97.44 143 ALA B N 1
ATOM 2385 C CA . ALA B 1 143 ? -0.234 -17.453 -7.59 1 97.44 143 ALA B CA 1
ATOM 2386 C C . ALA B 1 143 ? 0.82 -16.438 -8.039 1 97.44 143 ALA B C 1
ATOM 2388 O O . ALA B 1 143 ? 0.485 -15.359 -8.531 1 97.44 143 ALA B O 1
ATOM 2389 N N . HIS B 1 144 ? 2.08 -16.812 -7.82 1 98.12 144 HIS B N 1
ATOM 2390 C CA . HIS B 1 144 ? 3.188 -15.969 -8.234 1 98.12 144 HIS B CA 1
ATOM 2391 C C . HIS B 1 144 ? 3.133 -15.688 -9.734 1 98.12 144 HIS B C 1
ATOM 2393 O O . HIS B 1 144 ? 3.26 -14.539 -10.164 1 98.12 144 HIS B O 1
ATOM 2399 N N . GLU B 1 145 ? 2.885 -16.672 -10.508 1 97.25 145 GLU B N 1
ATOM 2400 C CA . GLU B 1 145 ? 2.82 -16.547 -11.961 1 97.25 145 GLU B CA 1
ATOM 2401 C C . GLU B 1 145 ? 1.649 -15.656 -12.375 1 97.25 145 GLU B C 1
ATOM 2403 O O . GLU B 1 145 ? 1.78 -14.836 -13.281 1 97.25 145 GLU B O 1
ATOM 2408 N N . VAL B 1 146 ? 0.537 -15.852 -11.773 1 97.44 146 VAL B N 1
ATOM 2409 C CA . VAL B 1 146 ? -0.629 -15.031 -12.07 1 97.44 146 VAL B CA 1
ATOM 2410 C C . VAL B 1 146 ? -0.337 -13.57 -11.727 1 97.44 146 VAL B C 1
ATOM 2412 O O . VAL B 1 146 ? -0.678 -12.664 -12.492 1 97.44 146 VAL B O 1
ATOM 2415 N N . LEU B 1 147 ? 0.323 -13.289 -10.578 1 98.25 147 LEU B N 1
ATOM 2416 C CA . LEU B 1 147 ? 0.654 -11.93 -10.172 1 98.25 147 LEU B CA 1
ATOM 2417 C C . LEU B 1 147 ? 1.622 -11.289 -11.164 1 98.25 147 LEU B C 1
ATOM 2419 O O . LEU B 1 147 ? 1.523 -10.094 -11.445 1 98.25 147 LEU B O 1
ATOM 2423 N N . LEU B 1 148 ? 2.539 -12.086 -11.688 1 97.75 148 LEU B N 1
ATOM 2424 C CA . LEU B 1 148 ? 3.436 -11.578 -12.719 1 97.75 148 LEU B CA 1
ATOM 2425 C C . LEU B 1 148 ? 2.652 -11.148 -13.953 1 97.75 148 LEU B C 1
ATOM 2427 O O . LEU B 1 148 ? 2.938 -10.102 -14.547 1 97.75 148 LEU B O 1
ATOM 2431 N N . ARG B 1 149 ? 1.699 -11.891 -14.297 1 96.56 149 ARG B N 1
ATOM 2432 C CA . ARG B 1 149 ? 0.872 -11.555 -15.453 1 96.56 149 ARG B CA 1
ATOM 2433 C C . ARG B 1 149 ? 0.035 -10.305 -15.18 1 96.56 149 ARG B C 1
ATOM 2435 O O . ARG B 1 149 ? -0.232 -9.516 -16.094 1 96.56 149 ARG B O 1
ATOM 2442 N N . VAL B 1 150 ? -0.445 -10.195 -13.938 1 96.81 150 VAL B N 1
ATOM 2443 C CA . VAL B 1 150 ? -1.166 -8.992 -13.547 1 96.81 150 VAL B CA 1
ATOM 2444 C C . VAL B 1 150 ? -0.27 -7.77 -13.727 1 96.81 150 VAL B C 1
ATOM 2446 O O . VAL B 1 150 ? -0.693 -6.762 -14.297 1 96.81 150 VAL B O 1
ATOM 2449 N N . VAL B 1 151 ? 0.971 -7.859 -13.258 1 97 151 VAL B N 1
ATOM 2450 C CA . VAL B 1 151 ? 1.935 -6.77 -13.391 1 97 151 VAL B CA 1
ATOM 2451 C C . VAL B 1 151 ? 2.152 -6.445 -14.867 1 97 151 VAL B C 1
ATOM 2453 O O . VAL B 1 151 ? 2.098 -5.277 -15.266 1 97 151 VAL B O 1
ATOM 2456 N N . ASP B 1 152 ? 2.281 -7.449 -15.664 1 94.88 152 ASP B N 1
ATOM 2457 C CA . ASP B 1 152 ? 2.508 -7.266 -17.094 1 94.88 152 ASP B CA 1
ATOM 2458 C C . ASP B 1 152 ? 1.292 -6.633 -17.766 1 94.88 152 ASP B C 1
ATOM 2460 O O . ASP B 1 152 ? 1.436 -5.789 -18.656 1 94.88 152 ASP B O 1
ATOM 2464 N N . TRP B 1 153 ? 0.141 -7.094 -17.375 1 92.94 153 TRP B N 1
ATOM 2465 C CA . TRP B 1 153 ? -1.104 -6.578 -17.922 1 92.94 153 TRP B CA 1
ATOM 2466 C C . TRP B 1 153 ? -1.246 -5.086 -17.656 1 92.94 153 TRP B C 1
ATOM 2468 O O . TRP B 1 153 ? -1.596 -4.312 -18.547 1 92.94 153 TRP B O 1
ATOM 2478 N N . VAL B 1 154 ? -0.981 -4.66 -16.438 1 93.81 154 VAL B N 1
ATOM 2479 C CA . VAL B 1 154 ? -1.131 -3.256 -16.078 1 93.81 154 VAL B CA 1
ATOM 2480 C C . VAL B 1 154 ? -0.07 -2.42 -16.781 1 93.81 154 VAL B C 1
ATOM 2482 O O . VAL B 1 154 ? -0.351 -1.312 -17.25 1 93.81 154 VAL B O 1
ATOM 2485 N N . GLU B 1 155 ? 1.134 -2.904 -16.938 1 92.25 155 GLU B N 1
ATOM 2486 C CA . GLU B 1 155 ? 2.23 -2.166 -17.562 1 92.25 155 GLU B CA 1
ATOM 2487 C C . GLU B 1 155 ? 2.129 -2.205 -19.078 1 92.25 155 GLU B C 1
ATOM 2489 O O . GLU B 1 155 ? 2.865 -1.501 -19.781 1 92.25 155 GLU B O 1
ATOM 2494 N N . GLY B 1 156 ? 1.081 -2.758 -19.578 1 85.81 156 GLY B N 1
ATOM 2495 C CA . GLY B 1 156 ? 0.863 -2.834 -21.016 1 85.81 156 GLY B CA 1
ATOM 2496 C C . GLY B 1 156 ? 1.824 -3.775 -21.719 1 85.81 156 GLY B C 1
ATOM 2497 O O . GLY B 1 156 ? 2.201 -3.545 -22.875 1 85.81 156 GLY B O 1
ATOM 2498 N N . GLU B 1 157 ? 2.418 -4.672 -21.188 1 72.62 157 GLU B N 1
ATOM 2499 C CA . GLU B 1 157 ? 3.314 -5.645 -21.812 1 72.62 157 GLU B CA 1
ATOM 2500 C C . GLU B 1 157 ? 2.594 -6.965 -22.078 1 72.62 157 GLU B C 1
ATOM 2502 O O . GLU B 1 157 ? 1.602 -7.281 -21.422 1 72.62 157 GLU B O 1
#

Organism: Persicimonas caeni (NCBI:txid2292766)

Radius of gyration: 20.2 Å; Cα contacts (8 Å, |Δi|>4): 341; chains: 2; bounding box: 66×49×48 Å

Nearest PDB structures (foldseek):
  4zzl-assembly1_A  TM=7.768E-01  e=6.012E-06  Pseudomonas aeruginosa
  2nnn-assembly3_F  TM=6.408E-01  e=1.521E-06  Pseudomonas aeruginosa
  4zzl-assembly1_B  TM=6.476E-01  e=3.336E-06  Pseudomonas aeruginosa
  1lnw-assembly7_A  TM=6.374E-01  e=2.405E-06  Pseudomonas aeruginosa
  4mnu-assembly1_B  TM=6.784E-01  e=5.567E-05  Listeria monocytogenes EGD-e